Protein AF-A0A661WHF0-F1 (afdb_monomer_lite)

Structure (mmCIF, N/CA/C/O backbone):
data_AF-A0A661WHF0-F1
#
_entry.id   AF-A0A661WHF0-F1
#
loop_
_atom_site.group_PDB
_atom_site.id
_atom_site.type_symbol
_atom_site.label_atom_id
_atom_site.label_alt_id
_atom_site.label_comp_id
_atom_site.label_asym_id
_atom_site.label_entity_id
_atom_site.label_seq_id
_atom_site.pdbx_PDB_ins_code
_atom_site.Cartn_x
_atom_site.Cartn_y
_atom_site.Cartn_z
_atom_site.occupancy
_atom_site.B_iso_or_equiv
_atom_site.auth_seq_id
_atom_site.auth_comp_id
_atom_site.auth_asym_id
_atom_site.auth_atom_id
_atom_site.pdbx_PDB_model_num
ATOM 1 N N . MET A 1 1 ? -10.812 56.525 -10.036 1.00 55.91 1 MET A N 1
ATOM 2 C CA . MET A 1 1 ? -10.680 55.181 -10.652 1.00 55.91 1 MET A CA 1
ATOM 3 C C . MET A 1 1 ? -9.349 54.468 -10.380 1.00 55.91 1 MET A C 1
ATOM 5 O O . MET A 1 1 ? -9.381 53.259 -10.232 1.00 55.91 1 MET A O 1
ATOM 9 N N . LYS A 1 2 ? -8.199 55.153 -10.245 1.00 56.53 2 LYS A N 1
ATOM 10 C CA . LYS A 1 2 ? -6.891 54.495 -10.003 1.00 56.53 2 LYS A CA 1
ATOM 11 C C . LYS A 1 2 ? -6.711 53.861 -8.607 1.00 56.53 2 LYS A C 1
ATOM 13 O O . LYS A 1 2 ? -5.904 52.957 -8.450 1.00 56.53 2 LYS A O 1
ATOM 18 N N . ILE A 1 3 ? -7.487 54.297 -7.612 1.00 60.53 3 ILE A N 1
ATOM 19 C CA . ILE A 1 3 ? -7.387 53.810 -6.222 1.00 60.53 3 ILE A CA 1
ATOM 20 C C . ILE A 1 3 ? -7.999 52.403 -6.062 1.00 60.53 3 ILE A C 1
ATOM 22 O O . ILE A 1 3 ? -7.484 51.599 -5.293 1.00 60.53 3 ILE A O 1
ATOM 26 N N . LEU A 1 4 ? -9.030 52.056 -6.846 1.00 56.84 4 LEU A N 1
ATOM 27 C CA . LEU A 1 4 ? -9.655 50.727 -6.782 1.00 56.84 4 LEU A CA 1
ATOM 28 C C . LEU A 1 4 ? -8.761 49.612 -7.356 1.00 56.84 4 LEU A C 1
ATOM 30 O O . LEU A 1 4 ? -8.791 48.493 -6.856 1.00 56.84 4 LEU A O 1
ATOM 34 N N . GLN A 1 5 ? -7.939 49.910 -8.372 1.00 61.19 5 GLN A N 1
ATOM 35 C CA . GLN A 1 5 ? -7.014 48.927 -8.956 1.00 61.19 5 GLN A CA 1
ATOM 36 C C . GLN A 1 5 ? -5.872 48.555 -8.001 1.00 61.19 5 GLN A C 1
ATOM 38 O O . GLN A 1 5 ? -5.480 47.394 -7.956 1.00 61.19 5 GLN A O 1
ATOM 43 N N . GLY A 1 6 ? -5.375 49.507 -7.203 1.00 62.00 6 GLY A N 1
ATOM 44 C CA . GLY A 1 6 ? -4.334 49.225 -6.209 1.00 62.00 6 GLY A CA 1
ATOM 45 C C . GLY A 1 6 ? -4.821 48.305 -5.087 1.00 62.00 6 GLY A C 1
ATOM 46 O O . GLY A 1 6 ? -4.093 47.412 -4.665 1.00 62.00 6 GLY A O 1
ATOM 47 N N . LEU A 1 7 ? -6.075 48.466 -4.652 1.00 61.53 7 LEU A N 1
ATOM 48 C CA . LEU A 1 7 ? -6.650 47.680 -3.556 1.00 61.53 7 LEU A CA 1
ATOM 49 C C . LEU A 1 7 ? -6.933 46.224 -3.964 1.00 61.53 7 LEU A C 1
ATOM 51 O O . LEU A 1 7 ? -6.718 45.313 -3.169 1.00 61.53 7 LEU A O 1
ATOM 55 N N . LEU A 1 8 ? -7.333 45.991 -5.221 1.00 61.66 8 LEU A N 1
ATOM 56 C CA . LEU A 1 8 ? -7.571 44.643 -5.749 1.00 61.66 8 LEU A CA 1
ATOM 57 C C . LEU A 1 8 ? -6.272 43.823 -5.869 1.00 61.66 8 LEU A C 1
ATOM 59 O O . LEU A 1 8 ? -6.266 42.626 -5.587 1.00 61.66 8 LEU A O 1
ATOM 63 N N . ILE A 1 9 ? -5.164 44.472 -6.250 1.00 66.88 9 ILE A N 1
ATOM 64 C CA . ILE A 1 9 ? -3.848 43.825 -6.385 1.00 66.88 9 ILE A CA 1
ATOM 65 C C . ILE A 1 9 ? -3.303 43.420 -5.010 1.00 66.88 9 ILE A C 1
ATOM 67 O O . ILE A 1 9 ? -2.808 42.306 -4.852 1.00 66.88 9 ILE A O 1
ATOM 71 N N . VAL A 1 10 ? -3.450 44.280 -3.998 1.00 62.00 10 VAL A N 1
ATOM 72 C CA . VAL A 1 10 ? -3.031 43.967 -2.623 1.00 62.00 10 VAL A CA 1
ATOM 73 C C . VAL A 1 10 ? -3.863 42.816 -2.046 1.00 62.00 10 VAL A C 1
ATOM 75 O O . VAL A 1 10 ? -3.295 41.911 -1.441 1.00 62.00 10 VAL A O 1
ATOM 78 N N . LEU A 1 11 ? -5.178 42.785 -2.295 1.00 56.09 11 LEU A N 1
ATOM 79 C CA . LEU A 1 11 ? -6.041 41.688 -1.840 1.00 56.09 11 LEU A CA 1
ATOM 80 C C . LEU A 1 11 ? -5.663 40.344 -2.494 1.00 56.09 11 LEU A C 1
ATOM 82 O O . LEU A 1 11 ? -5.609 39.327 -1.809 1.00 56.09 11 LEU A O 1
ATOM 86 N N . CYS A 1 12 ? -5.329 40.338 -3.791 1.00 54.56 12 CYS A N 1
ATOM 87 C CA . CYS A 1 12 ? -4.875 39.124 -4.482 1.00 54.56 12 CYS A CA 1
ATOM 88 C C . CYS A 1 12 ? -3.530 38.617 -3.942 1.00 54.56 12 CYS A C 1
ATOM 90 O O . CYS A 1 12 ? -3.349 37.412 -3.797 1.00 54.56 12 CYS A O 1
ATOM 92 N N . ILE A 1 13 ? -2.601 39.517 -3.604 1.00 57.00 13 ILE A N 1
ATOM 93 C CA . ILE A 1 13 ? -1.295 39.143 -3.041 1.00 57.00 13 ILE A CA 1
ATOM 94 C C . ILE A 1 13 ? -1.445 38.599 -1.612 1.00 57.00 13 ILE A C 1
ATOM 96 O O . ILE A 1 13 ? -0.784 37.624 -1.268 1.00 57.00 13 ILE A O 1
ATOM 100 N N . VAL A 1 14 ? -2.348 39.152 -0.795 1.00 52.62 14 VAL A N 1
ATOM 101 C CA . VAL A 1 14 ? -2.607 38.634 0.562 1.00 52.62 14 VAL A CA 1
ATOM 102 C C . VAL A 1 14 ? -3.271 37.252 0.522 1.00 52.62 14 VAL A C 1
ATOM 104 O O . VAL A 1 14 ? -2.886 36.379 1.297 1.00 52.62 14 VAL A O 1
ATOM 107 N N . VAL A 1 15 ? -4.192 37.003 -0.416 1.00 52.59 15 VAL A N 1
ATOM 108 C CA . VAL A 1 15 ? -4.802 35.671 -0.610 1.00 52.59 15 VAL A CA 1
ATOM 109 C C . VAL A 1 15 ? -3.792 34.657 -1.167 1.00 52.59 15 VAL A C 1
ATOM 111 O O . VAL A 1 15 ? -3.807 33.497 -0.768 1.00 52.59 15 VAL A O 1
ATOM 114 N N . LEU A 1 16 ? -2.857 35.083 -2.025 1.00 51.91 16 LEU A N 1
ATOM 115 C CA . LEU A 1 16 ? -1.804 34.208 -2.558 1.00 51.91 16 LEU A CA 1
ATOM 116 C C . LEU A 1 16 ? -0.689 33.903 -1.543 1.00 51.91 16 LEU A C 1
ATOM 118 O O . LEU A 1 16 ? -0.107 32.825 -1.601 1.00 51.91 16 LEU A O 1
ATOM 122 N N . LEU A 1 17 ? -0.401 34.807 -0.600 1.00 48.81 17 LEU A N 1
ATOM 123 C CA . LEU A 1 17 ? 0.632 34.606 0.430 1.00 48.81 17 LEU A CA 1
ATOM 124 C C . LEU A 1 17 ? 0.116 33.919 1.704 1.00 48.81 17 LEU A C 1
ATOM 126 O O . LEU A 1 17 ? 0.919 33.406 2.476 1.00 48.81 17 LEU A O 1
ATOM 130 N N . THR A 1 18 ? -1.201 33.870 1.916 1.00 49.47 18 THR A N 1
ATOM 131 C CA . THR A 1 18 ? -1.833 33.091 3.002 1.00 49.47 18 THR A CA 1
ATOM 132 C C . THR A 1 18 ? -2.387 31.746 2.530 1.00 49.47 18 THR A C 1
ATOM 134 O O . THR A 1 18 ? -2.905 30.976 3.333 1.00 49.47 18 THR A O 1
ATOM 137 N N . GLY A 1 19 ? -2.191 31.407 1.251 1.00 44.44 19 GLY A N 1
ATOM 138 C CA . GLY A 1 19 ? -2.461 30.092 0.667 1.00 44.44 19 GLY A CA 1
ATOM 139 C C . GLY A 1 19 ? -1.528 28.975 1.154 1.00 44.44 19 GLY A C 1
ATOM 140 O O . GLY A 1 19 ? -1.348 27.983 0.454 1.00 44.44 19 GLY A O 1
ATOM 141 N N . SER A 1 20 ? -0.923 29.104 2.337 1.00 48.16 20 SER A N 1
ATOM 142 C CA . SER A 1 20 ? -0.519 27.943 3.125 1.00 48.16 20 SER A CA 1
ATOM 143 C C . SER A 1 20 ? -1.804 27.207 3.474 1.00 48.16 20 SER A C 1
ATOM 145 O O . SER A 1 20 ? -2.485 27.606 4.413 1.00 48.16 20 SER A O 1
ATOM 147 N N . GLY A 1 21 ? -2.165 26.230 2.636 1.00 49.88 21 GLY A N 1
ATOM 148 C CA . GLY A 1 21 ? -3.397 25.457 2.716 1.00 49.88 21 GLY A CA 1
ATOM 149 C C . GLY A 1 21 ? -3.719 25.109 4.158 1.00 49.88 21 GLY A C 1
ATOM 150 O O . GLY A 1 21 ? -3.132 24.191 4.731 1.00 49.88 21 GLY A O 1
ATOM 151 N N . ILE A 1 22 ? -4.637 25.882 4.737 1.00 47.50 22 ILE A N 1
ATOM 152 C CA . ILE A 1 22 ? -5.325 25.535 5.964 1.00 47.50 22 ILE A CA 1
ATOM 153 C C . ILE A 1 22 ? -6.229 24.398 5.517 1.00 47.50 22 ILE A C 1
ATOM 155 O O . ILE A 1 22 ? -7.356 24.614 5.072 1.00 47.50 22 ILE A O 1
ATOM 159 N N . TRP A 1 23 ? -5.670 23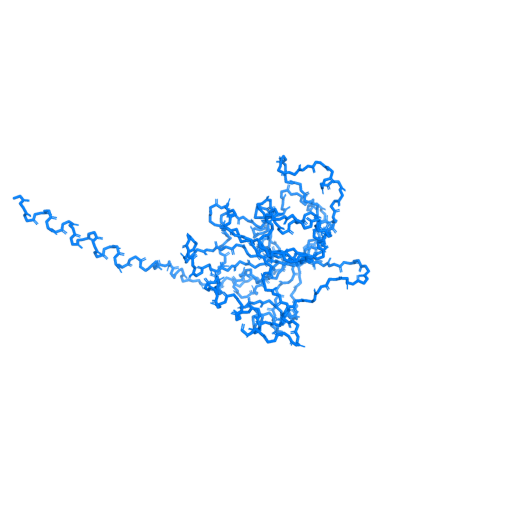.189 5.501 1.00 53.19 23 TRP A N 1
ATOM 160 C CA . TRP A 1 23 ? -6.485 21.992 5.494 1.00 53.19 23 TRP A CA 1
ATOM 161 C C . TRP A 1 23 ? -7.453 22.175 6.651 1.00 53.19 23 TRP A C 1
ATOM 163 O O . TRP A 1 23 ? -6.990 22.565 7.729 1.00 53.19 23 TRP A O 1
ATOM 173 N N . PRO A 1 24 ? -8.768 22.013 6.434 1.00 50.16 24 PRO A N 1
ATOM 174 C CA . PRO A 1 24 ? -9.684 22.029 7.550 1.00 50.16 24 PRO A CA 1
ATOM 175 C C . PRO A 1 24 ? -9.116 21.041 8.567 1.00 50.16 24 PRO A C 1
ATOM 177 O O . PRO A 1 24 ? -8.979 19.852 8.276 1.00 50.16 24 PRO A O 1
ATOM 180 N N . GLU A 1 25 ? -8.722 21.548 9.737 1.00 51.41 25 GLU A N 1
ATOM 181 C CA . GLU A 1 25 ? -8.767 20.758 10.955 1.00 51.41 25 GLU A CA 1
ATOM 182 C C . GLU A 1 25 ? -10.252 20.458 11.132 1.00 51.41 25 GLU A C 1
ATOM 184 O O . GLU A 1 25 ? -10.955 21.102 11.911 1.00 51.41 25 GLU A O 1
ATOM 189 N N . ASP A 1 26 ? -10.762 19.522 10.323 1.00 53.41 26 ASP A N 1
ATOM 190 C CA . ASP A 1 26 ? -11.913 18.750 10.718 1.00 53.41 26 ASP A CA 1
ATOM 191 C C . ASP A 1 26 ? -11.538 18.296 12.115 1.00 53.41 26 ASP A C 1
ATOM 193 O O . ASP A 1 26 ? -10.517 17.638 12.337 1.00 53.41 26 ASP A O 1
ATOM 197 N N . THR A 1 27 ? -12.291 18.803 13.079 1.00 48.78 27 THR A N 1
ATOM 198 C CA . THR A 1 27 ? -12.206 18.383 14.462 1.00 48.78 27 THR A CA 1
ATOM 199 C C . THR A 1 27 ? -12.671 16.943 14.419 1.00 48.78 27 THR A C 1
ATOM 201 O O . THR A 1 27 ? -13.859 16.645 14.469 1.00 48.78 27 THR A O 1
ATOM 204 N N . LEU A 1 28 ? -11.703 16.067 14.151 1.00 55.50 28 LEU A N 1
ATOM 205 C CA . LEU A 1 28 ? -11.843 14.636 14.017 1.00 55.50 28 LEU A CA 1
ATOM 206 C C . LEU A 1 28 ? -12.246 14.133 15.398 1.00 55.50 28 LEU A C 1
ATOM 208 O O . LEU A 1 28 ? -11.401 13.636 16.138 1.00 55.50 28 LEU A O 1
ATOM 212 N N . GLU A 1 29 ? -13.525 14.273 15.758 1.00 58.84 29 GLU A N 1
ATOM 213 C CA . GLU A 1 29 ? -14.111 13.485 16.835 1.00 58.84 29 GLU A CA 1
ATOM 214 C C . GLU A 1 29 ? -13.637 12.048 16.618 1.00 58.84 29 GLU A C 1
ATOM 216 O O . GLU A 1 29 ? -13.661 11.546 15.488 1.00 58.84 29 GLU A O 1
ATOM 221 N N . ASP A 1 30 ? -13.071 11.442 17.661 1.00 62.81 30 ASP A N 1
ATOM 222 C CA . ASP A 1 30 ? -12.415 10.141 17.603 1.00 62.81 30 ASP A CA 1
ATOM 223 C C . ASP A 1 30 ? -13.381 9.088 17.043 1.00 62.81 30 ASP A C 1
ATOM 225 O O . ASP A 1 30 ? -14.193 8.499 17.759 1.00 62.81 30 ASP A O 1
ATOM 229 N N . ALA A 1 31 ? -13.319 8.861 15.730 1.00 67.25 31 ALA A N 1
ATOM 230 C CA . ALA A 1 31 ? -14.104 7.866 15.029 1.00 67.25 31 ALA A CA 1
ATOM 231 C C . ALA A 1 31 ? -13.391 6.532 15.229 1.00 67.25 31 ALA A C 1
ATOM 233 O O . ALA A 1 31 ? -12.730 6.004 14.339 1.00 67.25 31 ALA A O 1
ATOM 234 N N . VAL A 1 32 ? -13.487 6.039 16.459 1.00 88.06 32 VAL A N 1
ATOM 235 C CA . VAL A 1 32 ? -12.965 4.741 16.862 1.00 88.06 32 VAL A CA 1
ATOM 236 C C . VAL A 1 32 ? -13.677 3.671 16.042 1.00 88.06 32 VAL A C 1
ATOM 238 O O . VAL A 1 32 ? -14.908 3.612 16.056 1.00 88.06 32 VAL A O 1
ATOM 241 N N . ILE A 1 33 ? -12.914 2.815 15.361 1.00 92.44 33 ILE A N 1
ATOM 242 C CA . ILE A 1 33 ? -13.441 1.623 14.694 1.00 92.44 33 ILE A CA 1
ATOM 243 C C . ILE A 1 33 ? -13.787 0.608 15.780 1.00 92.44 33 ILE A C 1
ATOM 245 O O . ILE A 1 33 ? -12.905 0.035 16.425 1.00 92.44 33 ILE A O 1
ATOM 249 N N . LYS A 1 34 ? -15.082 0.376 15.994 1.00 92.31 34 LYS A N 1
ATOM 250 C CA . LYS A 1 34 ? -15.587 -0.359 17.163 1.00 92.31 34 LYS A CA 1
ATOM 251 C C . LYS A 1 34 ? -15.577 -1.868 16.972 1.00 92.31 34 LYS A C 1
ATOM 253 O O . LYS A 1 34 ? -15.643 -2.609 17.950 1.00 92.31 34 LYS A O 1
ATOM 258 N N . ASN A 1 35 ? -15.584 -2.336 15.728 1.00 94.75 35 ASN A N 1
ATOM 259 C CA . ASN A 1 35 ? -15.764 -3.747 15.403 1.00 94.75 35 ASN A CA 1
ATOM 260 C C . ASN A 1 35 ? -15.161 -4.117 14.036 1.00 94.75 35 ASN A C 1
ATOM 262 O O . ASN A 1 35 ? -14.808 -3.261 13.225 1.00 94.75 35 ASN A O 1
ATOM 266 N N . ALA A 1 36 ? -15.077 -5.426 13.787 1.00 95.94 36 ALA A N 1
ATOM 267 C CA . ALA A 1 36 ? -14.513 -5.998 12.568 1.00 95.94 36 ALA A CA 1
ATOM 268 C C . ALA A 1 36 ? -15.266 -5.577 11.288 1.00 95.94 36 ALA A C 1
ATOM 270 O O . ALA A 1 36 ? -14.633 -5.394 10.251 1.00 95.94 36 ALA A O 1
ATOM 271 N N . ASP A 1 37 ? -16.590 -5.388 11.354 1.00 94.62 37 ASP A N 1
ATOM 272 C CA . ASP A 1 37 ? -17.406 -4.986 10.199 1.00 94.62 37 ASP A CA 1
ATOM 273 C C . ASP A 1 37 ? -17.140 -3.543 9.761 1.00 94.62 37 ASP A C 1
ATOM 275 O O . ASP A 1 37 ? -17.148 -3.231 8.569 1.00 94.62 37 ASP A O 1
ATOM 279 N N . GLU A 1 38 ? -16.899 -2.641 10.710 1.00 94.88 38 GLU A N 1
ATOM 280 C CA . GLU A 1 38 ? -16.454 -1.274 10.428 1.00 94.88 38 GLU A CA 1
ATOM 281 C C . GLU A 1 38 ? -15.040 -1.261 9.838 1.00 94.88 38 GLU A C 1
ATOM 283 O O . GLU A 1 38 ? -14.822 -0.615 8.814 1.00 94.88 38 GLU A O 1
ATOM 288 N N . ALA A 1 39 ? -14.110 -2.034 10.412 1.00 95.88 39 ALA A N 1
ATOM 289 C CA . ALA A 1 39 ? -12.741 -2.150 9.902 1.00 95.88 39 ALA A CA 1
ATOM 290 C C . ALA A 1 39 ? -12.707 -2.655 8.453 1.00 95.88 39 ALA A C 1
ATOM 292 O O . ALA A 1 39 ? -12.008 -2.104 7.603 1.00 95.88 39 ALA A O 1
ATOM 293 N N . TYR A 1 40 ? -13.496 -3.689 8.161 1.00 95.81 40 TYR A N 1
ATOM 294 C CA . TYR A 1 40 ? -13.605 -4.264 6.827 1.00 95.81 40 TYR A CA 1
ATOM 295 C C . TYR A 1 40 ? -14.179 -3.281 5.807 1.00 95.81 40 TYR A C 1
ATOM 297 O O . TYR A 1 40 ? -13.593 -3.103 4.739 1.00 95.81 40 TYR A O 1
ATOM 305 N N . ARG A 1 41 ? -15.285 -2.602 6.138 1.00 94.06 41 ARG A N 1
ATOM 306 C CA . ARG A 1 41 ? -15.883 -1.597 5.247 1.00 94.06 41 ARG A CA 1
ATOM 307 C C . ARG A 1 41 ? -14.926 -0.442 4.974 1.00 94.06 41 ARG A C 1
ATOM 309 O O . ARG A 1 41 ? -14.783 -0.041 3.825 1.00 94.06 41 ARG A O 1
ATOM 316 N N . GLN A 1 42 ? -14.222 0.042 5.995 1.00 95.19 42 GLN A N 1
ATOM 317 C CA . GLN A 1 42 ? -13.215 1.087 5.817 1.00 95.19 42 GLN A CA 1
ATOM 318 C C . GLN A 1 42 ? -12.062 0.618 4.914 1.00 95.19 42 GLN A C 1
ATOM 320 O O . GLN A 1 42 ? -11.616 1.356 4.037 1.00 95.19 42 GLN A O 1
ATOM 325 N N . ALA A 1 43 ? -11.606 -0.628 5.074 1.00 96.06 43 ALA A N 1
ATOM 326 C CA . ALA A 1 43 ? -10.579 -1.204 4.211 1.00 96.06 43 ALA A CA 1
ATOM 327 C C . ALA A 1 43 ? -11.053 -1.348 2.753 1.00 96.06 43 ALA A C 1
ATOM 329 O O . ALA A 1 43 ? -10.279 -1.058 1.842 1.00 96.06 43 ALA A O 1
ATOM 330 N N . LEU A 1 44 ? -12.310 -1.740 2.511 1.00 95.38 44 LEU A N 1
ATOM 331 C CA . LEU A 1 44 ? -12.898 -1.762 1.163 1.00 95.38 44 LEU A CA 1
ATOM 332 C C . LEU A 1 44 ? -12.903 -0.373 0.522 1.00 95.38 44 LEU A C 1
ATOM 334 O O . LEU A 1 44 ? -12.497 -0.237 -0.626 1.00 95.38 44 LEU A O 1
ATOM 338 N N . VAL A 1 45 ? -13.276 0.655 1.284 1.00 95.38 45 VAL A N 1
ATOM 339 C CA . VAL A 1 45 ? -13.321 2.044 0.812 1.00 95.38 45 VAL A CA 1
ATOM 340 C C . VAL A 1 45 ? -11.933 2.559 0.403 1.00 95.38 45 VAL A C 1
ATOM 342 O O . VAL A 1 45 ? -11.798 3.201 -0.633 1.00 95.38 45 VAL A O 1
ATOM 345 N N . PHE A 1 46 ? -10.878 2.246 1.164 1.00 96.62 46 PHE A N 1
ATOM 346 C CA . PHE A 1 46 ? -9.508 2.599 0.766 1.00 96.62 46 PHE A CA 1
ATOM 347 C C . PHE A 1 46 ? -8.988 1.773 -0.416 1.00 96.62 46 PHE A C 1
ATOM 349 O O . PHE A 1 46 ? -8.191 2.268 -1.217 1.00 96.62 46 PHE A O 1
ATOM 356 N N . THR A 1 47 ? -9.373 0.496 -0.489 1.00 96.9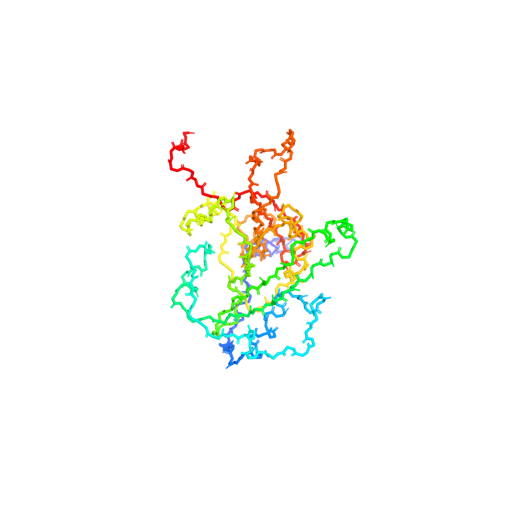4 47 THR A N 1
ATOM 357 C CA . THR A 1 47 ? -8.801 -0.432 -1.469 1.00 96.94 47 THR A CA 1
ATOM 358 C C . THR A 1 47 ? -9.493 -0.400 -2.822 1.00 96.94 47 THR A C 1
ATOM 360 O O . THR A 1 47 ? -8.827 -0.623 -3.826 1.00 96.94 47 THR A O 1
ATOM 363 N N . GLY A 1 48 ? -10.804 -0.162 -2.868 1.00 95.44 48 GLY A N 1
ATOM 364 C CA . GLY A 1 48 ? -11.610 -0.285 -4.083 1.00 95.44 48 GLY A CA 1
ATOM 365 C C . GLY A 1 48 ? -11.777 -1.729 -4.583 1.00 95.44 48 GLY A C 1
ATOM 366 O O . GLY A 1 48 ? -12.188 -1.936 -5.724 1.00 95.44 48 GLY A O 1
ATOM 367 N N . PHE A 1 49 ? -11.455 -2.745 -3.769 1.00 94.00 49 PHE A N 1
ATOM 368 C CA . PHE A 1 49 ? -11.464 -4.153 -4.200 1.00 94.00 49 PHE A CA 1
ATOM 369 C C . PHE A 1 49 ? -12.850 -4.754 -4.420 1.00 94.00 49 PHE A C 1
ATOM 371 O O . PHE A 1 49 ? -12.961 -5.769 -5.099 1.00 94.00 49 PHE A O 1
ATOM 378 N N . GLU A 1 50 ? -13.916 -4.111 -3.947 1.00 89.69 50 GLU A N 1
ATOM 379 C CA . GLU A 1 50 ? -15.299 -4.501 -4.261 1.00 89.69 50 GLU A CA 1
ATOM 380 C C . GLU A 1 50 ? -15.592 -4.566 -5.772 1.00 89.69 50 GLU A C 1
ATOM 382 O O . GLU A 1 50 ? -16.543 -5.221 -6.191 1.00 89.69 50 GLU A O 1
ATOM 387 N N . ARG A 1 51 ? -14.758 -3.920 -6.601 1.00 85.25 51 ARG A N 1
ATOM 388 C CA . ARG A 1 51 ? -14.878 -3.927 -8.063 1.00 85.25 51 ARG A CA 1
ATOM 389 C C . ARG A 1 51 ? -14.398 -5.217 -8.729 1.00 85.25 51 ARG A C 1
ATOM 391 O O . ARG A 1 51 ? -14.813 -5.488 -9.853 1.00 85.25 51 ARG A O 1
ATOM 398 N N . THR A 1 52 ? -13.505 -5.976 -8.093 1.00 81.12 52 THR A N 1
ATOM 399 C CA . THR A 1 52 ? -12.891 -7.174 -8.704 1.00 81.12 52 THR A CA 1
ATOM 400 C C . THR A 1 52 ? -12.901 -8.408 -7.826 1.00 81.12 52 THR A C 1
ATOM 402 O O . THR A 1 52 ? -12.730 -9.514 -8.334 1.00 81.12 52 THR A O 1
ATOM 405 N N . TRP A 1 53 ? -13.091 -8.243 -6.523 1.00 81.25 53 TRP A N 1
ATOM 406 C CA . TRP A 1 53 ? -13.059 -9.334 -5.571 1.00 81.25 53 TRP A CA 1
ATOM 407 C C . TRP A 1 53 ? -14.475 -9.791 -5.232 1.00 81.25 53 TRP A C 1
ATOM 409 O O . TRP A 1 53 ? -15.310 -8.993 -4.801 1.00 81.25 53 TRP A O 1
ATOM 419 N N . ASP A 1 54 ? -14.747 -11.082 -5.419 1.00 78.50 54 ASP A N 1
ATOM 420 C CA . ASP A 1 54 ? -16.017 -11.673 -5.009 1.00 78.50 54 ASP A CA 1
ATOM 421 C C . ASP A 1 54 ? -16.083 -11.730 -3.478 1.00 78.50 54 ASP A C 1
ATOM 423 O O . ASP A 1 54 ? -15.358 -12.476 -2.824 1.00 78.50 54 ASP A O 1
ATOM 427 N N . THR A 1 55 ? -16.959 -10.909 -2.905 1.00 74.50 55 THR A N 1
ATOM 428 C CA . THR A 1 55 ? -17.169 -10.821 -1.454 1.00 74.50 55 THR A CA 1
ATOM 429 C C . THR A 1 55 ? -18.251 -11.780 -0.951 1.00 74.50 55 THR A C 1
ATOM 431 O O . THR A 1 55 ? -18.548 -11.810 0.249 1.00 74.50 55 THR A O 1
ATOM 434 N N . SER A 1 56 ? -18.867 -12.572 -1.835 1.00 72.69 56 SER A N 1
ATOM 435 C CA . SER A 1 56 ? -19.988 -13.431 -1.470 1.00 72.69 56 SER A CA 1
ATOM 436 C C . SER A 1 56 ? -19.565 -14.548 -0.506 1.00 72.69 56 SER A C 1
ATOM 438 O O . SER A 1 56 ? -18.607 -15.285 -0.713 1.00 72.69 56 SER A O 1
ATOM 440 N N . GLY A 1 57 ? -20.281 -14.661 0.617 1.00 69.25 57 GLY A N 1
ATOM 441 C CA . GLY A 1 57 ? -20.049 -15.712 1.615 1.00 69.25 57 GLY A CA 1
ATOM 442 C C . GLY A 1 57 ? -18.887 -15.469 2.587 1.00 69.25 57 GLY A C 1
ATOM 443 O O . GLY A 1 57 ? -18.664 -16.302 3.472 1.00 69.25 57 GLY A O 1
ATOM 444 N N . ILE A 1 58 ? -18.187 -14.335 2.491 1.00 76.75 58 ILE A N 1
ATOM 445 C CA . ILE A 1 58 ? -17.091 -14.003 3.406 1.00 76.75 58 ILE A CA 1
ATOM 446 C C . ILE A 1 58 ? -17.640 -13.626 4.784 1.00 76.75 58 ILE A C 1
ATOM 448 O O . ILE A 1 58 ? -18.497 -12.756 4.930 1.00 76.75 58 ILE A O 1
ATOM 452 N N . LYS A 1 59 ? -17.122 -14.275 5.830 1.00 78.25 59 LYS A N 1
ATOM 453 C CA . LYS A 1 59 ? -17.431 -13.927 7.222 1.00 78.25 59 LYS A CA 1
ATOM 454 C C . LYS A 1 59 ? -16.437 -12.884 7.714 1.00 78.25 59 LYS A C 1
ATOM 456 O O . LYS A 1 59 ? -15.272 -13.208 7.945 1.00 78.25 59 LYS A O 1
ATOM 461 N N . THR A 1 60 ? -16.897 -11.660 7.962 1.00 76.75 60 THR A N 1
ATOM 462 C CA . THR A 1 60 ? -16.020 -10.530 8.302 1.00 76.75 60 THR A CA 1
ATOM 463 C C . THR A 1 60 ? -15.106 -10.783 9.501 1.00 76.75 60 THR A C 1
ATOM 465 O O . THR A 1 60 ? -13.923 -10.456 9.468 1.00 76.75 60 THR A O 1
ATOM 468 N N . GLY A 1 61 ? -15.608 -11.451 10.545 1.00 68.19 61 GLY A N 1
ATOM 469 C CA . GLY A 1 61 ? -14.807 -11.794 11.729 1.00 68.19 61 GLY A CA 1
ATOM 470 C C . GLY A 1 61 ? -13.638 -12.758 11.464 1.00 68.19 61 GLY A C 1
ATOM 471 O O . GLY A 1 61 ? -12.789 -12.945 12.333 1.00 68.19 61 GLY A O 1
ATOM 472 N N . GLN A 1 62 ? -13.574 -13.387 10.284 1.00 81.19 62 GLN A N 1
ATOM 473 C CA . GLN A 1 62 ? -12.442 -14.225 9.874 1.00 81.19 62 GLN A CA 1
ATOM 474 C C . GLN A 1 62 ? -11.361 -13.422 9.144 1.00 81.19 62 GLN A C 1
ATOM 476 O O . GLN A 1 62 ? -10.181 -13.752 9.279 1.00 81.19 62 GLN A O 1
ATOM 481 N N . ILE A 1 63 ? -11.754 -12.357 8.441 1.00 90.88 63 ILE A N 1
ATOM 482 C CA . ILE A 1 63 ? -10.866 -11.540 7.607 1.00 90.88 63 ILE A CA 1
ATOM 483 C C . ILE A 1 63 ? -10.337 -10.296 8.324 1.00 90.88 63 ILE A C 1
ATOM 485 O O . ILE A 1 63 ? -9.212 -9.895 8.048 1.00 90.88 63 ILE A O 1
ATOM 489 N N . ALA A 1 64 ? -11.101 -9.714 9.253 1.00 96.44 64 ALA A N 1
ATOM 490 C CA . ALA A 1 64 ? -10.732 -8.522 10.010 1.00 96.44 64 ALA A CA 1
ATOM 491 C C . ALA A 1 64 ? -10.482 -8.879 11.480 1.00 96.44 64 ALA A C 1
ATOM 493 O O . ALA A 1 64 ? -11.377 -9.344 12.188 1.00 96.44 64 ALA A O 1
ATOM 494 N N . LYS A 1 65 ? -9.245 -8.676 11.940 1.00 97.12 65 LYS A N 1
ATOM 495 C CA . LYS A 1 65 ? -8.799 -9.019 13.295 1.00 97.12 65 LYS A CA 1
ATOM 496 C C . LYS A 1 65 ? -8.032 -7.864 13.912 1.00 97.12 65 LYS A C 1
ATOM 498 O O . LYS A 1 65 ? -7.189 -7.259 13.258 1.00 97.12 65 LYS A O 1
ATOM 503 N N . LEU A 1 66 ? -8.298 -7.610 15.184 1.00 97.31 66 LEU A N 1
ATOM 504 C CA . LEU A 1 66 ? -7.511 -6.697 15.996 1.00 97.31 66 LEU A CA 1
ATOM 505 C C . LEU A 1 66 ? -6.264 -7.446 16.480 1.00 97.31 66 LEU A C 1
ATOM 507 O O . LEU A 1 66 ? -6.381 -8.505 17.102 1.00 97.31 66 LEU A O 1
ATOM 511 N N . VAL A 1 67 ? -5.078 -6.956 16.127 1.00 97.50 67 VAL A N 1
ATOM 512 C CA . VAL A 1 67 ? -3.798 -7.633 16.381 1.00 97.50 67 VAL A CA 1
ATOM 513 C C . VAL A 1 67 ? -2.749 -6.647 16.880 1.00 97.50 67 VAL A C 1
ATOM 515 O O . VAL A 1 67 ? -2.855 -5.447 16.649 1.00 97.50 67 VAL A O 1
ATOM 518 N N . ILE A 1 68 ? -1.696 -7.157 17.522 1.00 98.12 68 ILE A N 1
ATOM 519 C CA . ILE A 1 68 ? -0.488 -6.366 17.772 1.00 98.12 68 ILE A CA 1
ATOM 520 C C . ILE A 1 68 ? 0.357 -6.366 16.498 1.00 98.12 68 ILE A C 1
ATOM 522 O O . ILE A 1 68 ? 0.865 -7.414 16.082 1.00 98.12 68 ILE A O 1
ATOM 526 N N . GLY A 1 69 ? 0.480 -5.195 15.879 1.00 96.62 69 GLY A N 1
ATOM 527 C CA . GLY A 1 69 ? 1.252 -4.983 14.667 1.00 96.62 69 GLY A CA 1
ATOM 528 C C . GLY A 1 69 ? 2.738 -5.276 14.874 1.00 96.62 69 GLY A C 1
ATOM 529 O O . GLY A 1 69 ? 3.307 -5.090 15.952 1.00 96.62 69 GLY A O 1
ATOM 530 N N . LYS A 1 70 ? 3.370 -5.782 13.815 1.00 95.00 70 LYS A N 1
ATOM 531 C CA . LYS A 1 70 ? 4.807 -6.070 13.759 1.00 95.00 70 LYS A CA 1
ATOM 532 C C . LYS A 1 70 ? 5.348 -5.502 12.463 1.00 95.00 70 LYS A C 1
ATOM 534 O O . LYS A 1 70 ? 5.198 -6.115 11.404 1.00 95.00 70 LYS A O 1
ATOM 539 N N . ASP A 1 71 ? 5.917 -4.308 12.537 1.00 93.88 71 ASP A N 1
ATOM 540 C CA . ASP A 1 71 ? 6.348 -3.592 11.345 1.00 93.88 71 ASP A CA 1
ATOM 541 C C . ASP A 1 71 ? 7.417 -2.551 11.648 1.00 93.88 71 ASP A C 1
ATOM 543 O O . ASP A 1 71 ? 7.143 -1.451 12.115 1.00 93.88 71 ASP A O 1
ATOM 547 N N . ARG A 1 72 ? 8.652 -2.899 11.303 1.00 91.06 72 ARG A N 1
ATOM 548 C CA . ARG A 1 72 ? 9.821 -2.033 11.470 1.00 91.06 72 ARG A CA 1
ATOM 549 C C . ARG A 1 72 ? 10.355 -1.500 10.146 1.00 91.06 72 ARG A C 1
ATOM 551 O O . ARG A 1 72 ? 11.475 -0.994 10.110 1.00 91.06 72 ARG A O 1
ATOM 558 N N . MET A 1 73 ? 9.588 -1.671 9.067 1.00 93.12 73 MET A N 1
ATOM 559 C CA . MET A 1 73 ? 10.049 -1.433 7.696 1.00 93.12 73 MET A CA 1
ATOM 560 C C . MET A 1 73 ? 9.237 -0.346 6.986 1.00 93.12 73 MET A C 1
ATOM 562 O O . MET A 1 73 ? 9.770 0.313 6.098 1.00 93.12 73 MET A O 1
ATOM 566 N N . THR A 1 74 ? 7.994 -0.091 7.408 1.00 94.25 74 THR A N 1
ATOM 567 C CA . THR A 1 74 ? 7.138 0.922 6.772 1.00 94.25 74 THR A CA 1
ATOM 568 C C . THR A 1 74 ? 7.556 2.352 7.141 1.00 94.25 74 THR A C 1
ATOM 570 O O . THR A 1 74 ? 7.404 2.752 8.301 1.00 94.25 74 THR A O 1
ATOM 573 N N . PRO A 1 75 ? 8.038 3.157 6.175 1.00 93.56 75 PRO A N 1
ATOM 574 C CA . PRO A 1 75 ? 8.511 4.514 6.440 1.00 93.56 75 PRO A CA 1
ATOM 575 C C . PRO A 1 75 ? 7.393 5.422 6.958 1.00 93.56 75 PRO A C 1
ATOM 577 O O . PRO A 1 75 ? 6.267 5.372 6.462 1.00 93.56 75 PRO A O 1
ATOM 580 N N . PHE A 1 76 ? 7.721 6.264 7.935 1.00 94.44 76 PHE A 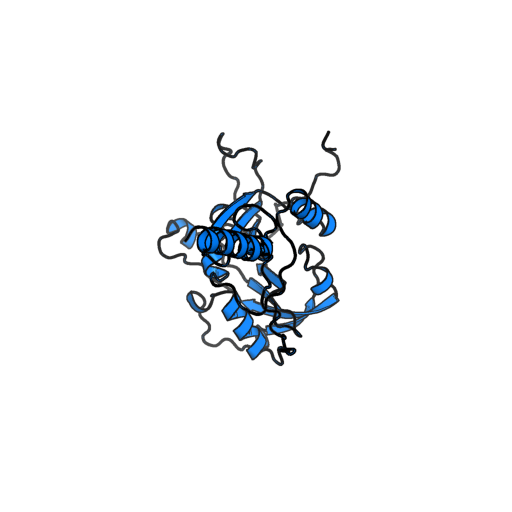N 1
ATOM 581 C CA . PHE A 1 76 ? 6.874 7.249 8.619 1.00 94.44 76 PHE A CA 1
ATOM 582 C C . PHE A 1 76 ? 5.708 6.686 9.438 1.00 94.44 76 PHE A C 1
ATOM 584 O O . PHE A 1 76 ? 4.996 7.445 10.093 1.00 94.44 76 PHE A O 1
ATOM 591 N N . LEU A 1 77 ? 5.484 5.373 9.387 1.00 94.88 77 LEU A N 1
ATOM 592 C CA . LEU A 1 77 ? 4.317 4.713 9.978 1.00 94.88 77 LEU A CA 1
ATOM 593 C C . LEU A 1 77 ? 4.694 3.577 10.928 1.00 94.88 77 LEU A C 1
ATOM 595 O O . LEU A 1 77 ? 3.842 3.124 11.684 1.00 94.88 77 LEU A O 1
ATOM 599 N N . SER A 1 78 ? 5.954 3.136 10.931 1.00 94.88 78 SER A N 1
ATOM 600 C CA . SER A 1 78 ? 6.409 2.024 11.774 1.00 94.88 78 SER A CA 1
ATOM 601 C C . SER A 1 78 ? 6.128 2.224 13.262 1.00 94.88 78 SER A C 1
ATOM 603 O O . SER A 1 78 ? 5.614 1.309 13.889 1.00 94.88 78 SER A O 1
ATOM 605 N N . GLU A 1 79 ? 6.341 3.415 13.827 1.00 94.88 79 GLU A N 1
ATOM 606 C CA . GLU A 1 79 ? 6.039 3.693 15.244 1.00 94.88 79 GLU A CA 1
ATOM 607 C C . GLU A 1 79 ? 4.546 3.558 15.584 1.00 94.88 79 GLU A C 1
ATOM 609 O O . GLU A 1 79 ? 4.181 3.310 16.732 1.00 94.88 79 GLU A O 1
ATOM 614 N N . ARG A 1 80 ? 3.675 3.689 14.579 1.00 95.25 80 ARG A N 1
ATOM 615 C CA . ARG A 1 80 ? 2.222 3.540 14.713 1.00 95.25 80 ARG A CA 1
ATOM 616 C C . ARG A 1 80 ? 1.736 2.116 14.469 1.00 95.25 80 ARG A C 1
ATOM 618 O O . ARG A 1 80 ? 0.564 1.837 14.692 1.00 95.25 80 ARG A O 1
ATOM 625 N N . ILE A 1 81 ? 2.611 1.229 13.998 1.00 96.62 81 ILE A N 1
ATOM 626 C CA . ILE A 1 81 ? 2.284 -0.163 13.688 1.00 96.62 81 ILE A CA 1
ATOM 627 C C . ILE A 1 81 ? 3.025 -1.112 14.640 1.00 96.62 81 ILE A C 1
ATOM 629 O O . ILE A 1 81 ? 2.404 -2.008 15.209 1.00 96.62 81 ILE A O 1
ATOM 633 N N . ASP A 1 82 ? 4.339 -0.951 14.829 1.00 97.44 82 ASP A N 1
ATOM 634 C CA . ASP A 1 82 ? 5.154 -1.857 15.641 1.00 97.44 82 ASP A CA 1
ATOM 635 C C . ASP A 1 82 ? 4.732 -1.812 17.106 1.00 97.44 82 ASP A C 1
ATOM 637 O O . ASP A 1 82 ? 4.756 -0.770 17.761 1.00 97.44 82 ASP A O 1
ATOM 641 N N . SER A 1 83 ? 4.374 -2.979 17.639 1.00 97.19 83 SER A N 1
ATOM 642 C CA . SER A 1 83 ? 3.900 -3.129 19.018 1.00 97.19 83 SER A CA 1
ATOM 643 C C . SER A 1 83 ? 2.648 -2.300 19.351 1.00 97.19 83 SER A C 1
ATOM 645 O O . SER A 1 83 ? 2.321 -2.151 20.527 1.00 97.19 83 SER A O 1
ATOM 647 N N . GLN A 1 84 ? 1.938 -1.790 18.339 1.00 97.75 84 GLN A N 1
ATOM 648 C CA . GLN A 1 84 ? 0.662 -1.096 18.493 1.00 97.75 84 GLN A CA 1
ATOM 649 C C . GLN A 1 84 ? -0.496 -2.022 18.132 1.00 97.75 84 GLN A C 1
ATOM 651 O O . GLN A 1 84 ? -0.352 -2.957 17.344 1.00 97.75 84 GLN A O 1
ATOM 656 N N . GLU A 1 85 ? -1.660 -1.760 18.711 1.00 97.81 85 GLU A N 1
ATOM 657 C CA . GLU A 1 85 ? -2.889 -2.431 18.311 1.00 97.81 85 GLU A CA 1
ATOM 658 C C . GLU A 1 85 ? -3.362 -1.873 16.962 1.00 97.81 85 GLU A C 1
ATOM 660 O O . GLU A 1 85 ? -3.497 -0.661 16.803 1.00 97.81 85 GLU A O 1
ATOM 665 N N . VAL A 1 86 ? -3.589 -2.755 15.989 1.00 98.00 86 VAL A N 1
ATOM 666 C CA . VAL A 1 86 ? -4.033 -2.406 14.634 1.00 98.00 86 VAL A CA 1
ATOM 667 C C . VAL A 1 86 ? -5.135 -3.347 14.170 1.00 98.00 86 VAL A C 1
ATOM 669 O O . VAL A 1 86 ? -5.135 -4.539 14.493 1.00 98.00 86 VAL A O 1
ATOM 672 N N . TRP A 1 87 ? -6.062 -2.834 13.366 1.00 97.94 87 TRP A N 1
ATOM 673 C CA . TRP A 1 87 ? -6.946 -3.697 12.592 1.00 97.94 87 TRP A CA 1
ATOM 674 C C . TRP A 1 87 ? -6.177 -4.244 11.398 1.00 97.94 87 TRP A C 1
ATOM 676 O O . TRP A 1 87 ? -5.710 -3.478 10.560 1.00 97.94 87 TRP A O 1
ATOM 686 N N . GLN A 1 88 ? -6.077 -5.566 11.300 1.00 98.00 88 GLN A N 1
ATOM 687 C CA . GLN A 1 88 ? -5.572 -6.263 10.126 1.00 98.00 88 GLN A CA 1
ATOM 688 C C . GLN A 1 88 ? -6.740 -6.885 9.364 1.00 98.00 88 GLN A C 1
ATOM 690 O O . GLN A 1 88 ? -7.413 -7.782 9.876 1.00 98.00 88 GLN A O 1
ATOM 695 N N . ILE A 1 89 ? -6.949 -6.433 8.130 1.00 97.81 89 ILE A N 1
ATOM 696 C CA . ILE A 1 89 ? -7.957 -6.950 7.207 1.00 97.81 89 ILE A CA 1
ATOM 697 C C . ILE A 1 89 ? -7.244 -7.730 6.105 1.00 97.81 89 ILE A C 1
ATOM 699 O O . ILE A 1 89 ? -6.305 -7.219 5.497 1.00 97.81 89 ILE A O 1
ATOM 703 N N . THR A 1 90 ? -7.668 -8.968 5.861 1.00 96.88 90 THR A N 1
ATOM 704 C CA . THR A 1 90 ? -7.060 -9.866 4.871 1.00 96.88 90 THR A CA 1
ATOM 705 C C . THR A 1 90 ? -8.021 -10.110 3.710 1.00 96.88 90 THR A C 1
ATOM 707 O O . THR A 1 90 ? -9.107 -10.646 3.909 1.00 96.88 90 THR A O 1
ATOM 710 N N . PHE A 1 91 ? -7.604 -9.728 2.506 1.00 95.00 91 PHE A N 1
ATOM 711 C CA . PHE A 1 91 ? -8.291 -9.992 1.244 1.00 95.00 91 PHE A CA 1
ATOM 712 C C . PHE A 1 91 ? -7.543 -11.116 0.527 1.00 95.00 91 PHE A C 1
ATOM 714 O O . PHE A 1 91 ? -6.451 -10.891 0.006 1.00 95.00 91 PHE A O 1
ATOM 721 N N . GLU A 1 92 ? -8.069 -12.334 0.579 1.00 93.25 92 GLU A N 1
ATOM 722 C CA . GLU A 1 92 ? -7.438 -13.521 -0.014 1.00 93.25 92 GLU A CA 1
ATOM 723 C C . GLU A 1 92 ? -7.764 -13.644 -1.502 1.00 93.25 92 GLU A C 1
ATOM 725 O O . GLU A 1 92 ? -8.833 -13.232 -1.938 1.00 93.25 92 GLU A O 1
ATOM 730 N N . ASP A 1 93 ? -6.840 -14.216 -2.272 1.00 90.62 93 ASP A N 1
ATOM 731 C CA . ASP A 1 93 ? -7.044 -14.558 -3.682 1.00 90.62 93 ASP A CA 1
ATOM 732 C C . ASP A 1 93 ? -7.574 -13.410 -4.563 1.00 90.62 93 ASP A C 1
ATOM 734 O O . ASP A 1 93 ? -8.402 -13.600 -5.455 1.00 90.62 93 ASP A O 1
ATOM 738 N N . VAL A 1 94 ? -7.083 -12.188 -4.330 1.00 91.19 94 VAL A N 1
ATOM 739 C CA . VAL A 1 94 ? -7.488 -11.021 -5.119 1.00 91.19 94 VAL A CA 1
ATOM 740 C C . VAL A 1 94 ? -6.903 -11.133 -6.525 1.00 91.19 94 VAL A C 1
ATOM 742 O O . VAL A 1 94 ? -5.681 -11.163 -6.710 1.00 91.19 94 VAL A O 1
ATOM 745 N N . PHE A 1 95 ? -7.795 -11.153 -7.513 1.00 90.44 95 PHE A N 1
ATOM 746 C CA . PHE A 1 95 ? -7.473 -11.087 -8.933 1.00 90.44 95 PHE A CA 1
ATOM 747 C C . PHE A 1 95 ? -7.591 -9.642 -9.427 1.00 90.44 95 PHE A C 1
ATOM 749 O O . PHE A 1 95 ? -8.591 -8.962 -9.176 1.00 90.44 95 PHE A O 1
ATOM 756 N N . LEU A 1 96 ? -6.560 -9.156 -10.117 1.00 91.38 96 LEU A N 1
ATOM 757 C CA . LEU A 1 96 ? -6.527 -7.804 -10.667 1.00 91.38 96 LEU A CA 1
ATOM 758 C C . LEU A 1 96 ? -6.877 -7.836 -12.157 1.00 91.38 96 LEU A C 1
ATOM 760 O O . LEU A 1 96 ? -6.209 -8.523 -12.932 1.00 91.38 96 LEU A O 1
ATOM 764 N N . ASP A 1 97 ? -7.874 -7.053 -12.569 1.00 90.19 97 ASP A N 1
ATOM 765 C CA . ASP A 1 97 ? -8.248 -6.895 -13.979 1.00 90.19 97 ASP A CA 1
ATOM 766 C C . ASP A 1 97 ? -8.439 -5.419 -14.346 1.00 90.19 97 ASP A C 1
ATOM 768 O O . ASP A 1 97 ? -9.512 -4.820 -14.218 1.00 90.19 97 ASP A O 1
ATOM 772 N N . PHE A 1 98 ? -7.356 -4.802 -14.809 1.00 88.62 98 PHE A N 1
ATOM 773 C CA . PHE A 1 98 ? -7.347 -3.402 -15.216 1.00 88.62 98 PHE A CA 1
ATOM 774 C C . PHE A 1 98 ? -7.912 -3.245 -16.634 1.00 88.62 98 PHE A C 1
ATOM 776 O O . PHE A 1 98 ? -7.155 -2.941 -17.555 1.00 88.62 98 PHE A O 1
ATOM 783 N N . TYR A 1 99 ? -9.216 -3.488 -16.808 1.00 78.56 99 TYR A N 1
ATOM 784 C CA . TYR A 1 99 ? -9.974 -3.450 -18.068 1.00 78.56 99 TYR A CA 1
ATOM 785 C C . TYR A 1 99 ? -9.340 -2.578 -19.173 1.00 78.56 99 TYR A C 1
ATOM 787 O O . TYR A 1 99 ? -9.449 -1.353 -19.172 1.00 78.56 99 TYR A O 1
ATOM 795 N N . GLY A 1 100 ? -8.676 -3.218 -20.141 1.00 73.56 100 GLY A N 1
ATOM 796 C CA . GLY A 1 100 ? -8.109 -2.564 -21.331 1.00 73.56 100 GLY A CA 1
ATOM 797 C C . GLY A 1 100 ? -6.779 -1.818 -21.141 1.00 73.56 100 GLY A C 1
ATOM 798 O O . GLY A 1 100 ? -6.207 -1.358 -22.127 1.00 73.56 100 GLY A O 1
ATOM 799 N N . LEU A 1 101 ? -6.254 -1.725 -19.918 1.00 79.19 101 LEU A N 1
ATOM 800 C CA . LEU A 1 101 ? -4.963 -1.092 -19.609 1.00 79.19 101 LEU A CA 1
ATOM 801 C C . LEU A 1 101 ? -3.790 -2.078 -19.632 1.00 79.19 101 LEU A C 1
ATOM 803 O O . LEU A 1 101 ? -2.632 -1.663 -19.683 1.00 79.19 101 LEU A O 1
ATOM 807 N N . CYS A 1 102 ? -4.072 -3.382 -19.583 1.00 79.94 102 CYS A N 1
ATOM 808 C CA . CYS A 1 102 ? -3.064 -4.438 -19.582 1.00 79.94 102 CYS A CA 1
ATOM 809 C C . CYS A 1 102 ? -3.258 -5.412 -20.744 1.00 79.94 102 CYS A C 1
ATOM 811 O O . CYS A 1 102 ? -4.374 -5.668 -21.195 1.00 79.94 102 CYS A O 1
ATOM 813 N N . VAL A 1 103 ? -2.148 -5.985 -21.217 1.00 84.56 103 VAL A N 1
ATOM 814 C CA . VAL A 1 103 ? -2.197 -7.066 -22.207 1.00 84.56 103 VAL A CA 1
ATOM 815 C C . VAL A 1 103 ? -2.840 -8.310 -21.575 1.00 84.56 103 VAL A C 1
ATOM 817 O O . VAL A 1 103 ? -2.490 -8.642 -20.440 1.00 84.56 103 VAL A O 1
ATOM 820 N N . PRO A 1 104 ? -3.735 -9.033 -22.278 1.00 84.88 104 PRO A N 1
ATOM 821 C CA . PRO A 1 104 ? -4.441 -10.185 -21.706 1.00 84.88 104 PRO A CA 1
ATOM 822 C C . PRO A 1 104 ? -3.521 -11.258 -21.114 1.00 84.88 104 PRO A C 1
ATOM 824 O O . PRO A 1 104 ? -3.845 -11.849 -20.090 1.00 84.88 104 PRO A O 1
ATOM 827 N N . SER A 1 105 ? -2.343 -11.473 -21.709 1.00 85.88 105 SER A N 1
ATOM 828 C CA . SER A 1 105 ? -1.350 -12.415 -21.182 1.00 85.88 105 SER A CA 1
ATOM 829 C C . SER A 1 105 ? -0.823 -12.005 -19.806 1.00 85.88 105 SER A C 1
ATOM 831 O O . SER A 1 105 ? -0.668 -12.850 -18.940 1.00 85.88 105 SER A O 1
ATOM 833 N N . ALA A 1 106 ? -0.618 -10.710 -19.550 1.00 86.06 106 ALA A N 1
ATOM 834 C CA . ALA A 1 106 ? -0.143 -10.242 -18.248 1.00 86.06 106 ALA A CA 1
ATOM 835 C C . ALA A 1 106 ? -1.182 -10.455 -17.138 1.00 86.06 106 ALA A C 1
ATOM 837 O O . ALA A 1 106 ? -0.799 -10.665 -15.989 1.00 86.06 106 ALA A O 1
ATOM 838 N N . VAL A 1 107 ? -2.472 -10.392 -17.487 1.00 87.31 107 VAL A N 1
ATOM 839 C CA . VAL A 1 107 ? -3.594 -10.674 -16.580 1.00 87.31 107 VAL A CA 1
ATOM 840 C C . VAL A 1 107 ? -3.722 -12.179 -16.333 1.00 87.31 107 VAL A C 1
ATOM 842 O O . VAL A 1 107 ? -3.921 -12.587 -15.192 1.00 87.31 107 VAL A O 1
ATOM 845 N N . ALA A 1 108 ? -3.561 -13.002 -17.374 1.00 88.75 108 ALA A N 1
ATOM 846 C CA . ALA A 1 108 ? -3.588 -14.461 -17.264 1.00 88.75 108 ALA A CA 1
ATOM 847 C C . ALA A 1 108 ? -2.408 -15.017 -16.446 1.00 88.75 108 ALA A C 1
ATOM 849 O O . ALA A 1 108 ? -2.595 -15.918 -15.633 1.00 88.75 108 ALA A O 1
ATOM 850 N N . ASP A 1 109 ? -1.218 -14.439 -16.620 1.00 88.88 109 ASP A N 1
ATOM 851 C CA . ASP A 1 109 ? 0.025 -14.864 -15.967 1.00 88.88 109 ASP A CA 1
ATOM 852 C C . ASP A 1 109 ? 0.308 -14.089 -14.664 1.00 88.88 109 ASP A C 1
ATOM 854 O O . ASP A 1 109 ? 1.451 -14.029 -14.202 1.00 88.88 109 ASP A O 1
ATOM 858 N N . GLN A 1 110 ? -0.691 -13.414 -14.083 1.00 91.62 110 GLN A N 1
ATOM 859 C CA . GLN A 1 110 ? -0.494 -12.658 -12.845 1.00 91.62 110 GLN A CA 1
ATOM 860 C C . GLN A 1 110 ? -0.287 -13.588 -11.644 1.00 91.62 110 GLN A C 1
ATOM 862 O O . GLN A 1 110 ? -0.868 -14.671 -11.562 1.00 91.62 110 GLN A O 1
ATOM 867 N N . TYR A 1 111 ? 0.466 -13.131 -10.642 1.00 90.12 111 TYR A N 1
ATOM 868 C CA . TYR A 1 111 ? 0.434 -13.804 -9.342 1.00 90.12 111 TYR A CA 1
ATOM 869 C C . TYR A 1 111 ? -0.843 -13.407 -8.608 1.00 90.12 111 TYR A C 1
ATOM 871 O O . TYR A 1 111 ? -1.006 -12.224 -8.300 1.00 90.12 111 TYR A O 1
ATOM 879 N N . ILE A 1 112 ? -1.686 -14.385 -8.278 1.00 88.69 112 ILE A N 1
ATOM 880 C CA . ILE A 1 112 ? -2.790 -14.220 -7.325 1.00 88.69 112 ILE A CA 1
ATOM 881 C C . ILE A 1 112 ? -2.190 -13.868 -5.960 1.00 88.69 112 ILE A C 1
ATOM 883 O O . ILE A 1 112 ? -1.219 -14.498 -5.530 1.00 88.69 112 ILE A O 1
ATOM 887 N N . LYS A 1 113 ? -2.721 -12.834 -5.298 1.00 91.38 113 LYS A N 1
ATOM 888 C CA . LYS A 1 113 ? -2.143 -12.321 -4.048 1.00 91.38 113 LYS A CA 1
ATOM 889 C C . LYS A 1 113 ? -3.188 -12.217 -2.952 1.00 91.38 113 LYS A C 1
ATOM 891 O O . LYS A 1 113 ? -4.326 -11.824 -3.189 1.00 91.38 113 LYS A O 1
ATOM 896 N N . THR A 1 114 ? -2.731 -12.450 -1.730 1.00 94.88 114 THR A N 1
ATOM 897 C CA . THR A 1 114 ? -3.462 -12.079 -0.522 1.00 94.88 114 THR A CA 1
ATOM 898 C C . THR A 1 114 ? -2.995 -10.704 -0.067 1.00 94.88 114 THR A C 1
ATOM 900 O O . THR A 1 114 ? -1.803 -10.517 0.171 1.00 94.88 114 THR A O 1
ATOM 903 N N . TYR A 1 115 ? -3.904 -9.745 0.079 1.00 96.69 115 TYR A N 1
ATOM 904 C CA . TYR A 1 115 ? -3.609 -8.400 0.571 1.00 96.69 115 TYR A CA 1
ATOM 905 C C . TYR A 1 115 ? -3.934 -8.284 2.057 1.00 96.69 115 TYR A C 1
ATOM 907 O O . TYR A 1 115 ? -5.000 -8.682 2.510 1.00 96.69 115 TYR A O 1
ATOM 915 N N . GLN A 1 116 ? -3.021 -7.690 2.811 1.00 97.81 116 GLN A N 1
ATOM 916 C CA . GLN A 1 116 ? -3.202 -7.277 4.193 1.00 97.81 116 GLN A CA 1
ATOM 917 C C . GLN A 1 116 ? -3.282 -5.758 4.249 1.00 97.81 116 GLN A C 1
ATOM 919 O O . GLN A 1 116 ? -2.347 -5.060 3.851 1.00 97.81 116 GLN A O 1
ATOM 924 N N . VAL A 1 117 ? -4.398 -5.259 4.762 1.00 97.94 117 VAL A N 1
ATOM 925 C CA . VAL A 1 117 ? -4.638 -3.843 5.023 1.00 97.94 117 VAL A CA 1
ATOM 926 C C . VAL A 1 117 ? -4.562 -3.618 6.522 1.00 97.94 117 VAL A C 1
ATOM 928 O O . VAL A 1 117 ? -5.212 -4.330 7.287 1.00 97.94 117 VAL A O 1
ATOM 931 N N . LEU A 1 118 ? -3.756 -2.645 6.936 1.00 97.88 118 LEU A N 1
ATOM 932 C CA . LEU A 1 118 ? -3.626 -2.232 8.325 1.00 97.88 118 LEU A CA 1
ATOM 933 C C . LEU A 1 118 ? -4.301 -0.880 8.519 1.00 97.88 118 LEU A C 1
ATOM 935 O O . LEU A 1 118 ? -3.947 0.078 7.829 1.00 97.88 118 LEU A O 1
ATOM 939 N N . LEU A 1 119 ? -5.238 -0.810 9.463 1.00 97.25 119 LEU A N 1
ATOM 940 C CA . LEU A 1 119 ? -5.895 0.425 9.884 1.00 97.25 119 LEU A CA 1
ATOM 941 C C . LEU A 1 119 ? -5.597 0.708 11.360 1.00 97.25 119 LEU A C 1
ATOM 943 O O . LEU A 1 119 ? -5.536 -0.214 12.180 1.00 97.25 119 LEU A O 1
ATOM 947 N N . ASP A 1 120 ? -5.457 1.982 11.705 1.00 96.31 120 ASP A N 1
ATOM 948 C CA . ASP A 1 120 ? -5.421 2.425 13.100 1.00 96.31 120 ASP A CA 1
ATOM 949 C C . ASP A 1 120 ? -6.815 2.217 13.737 1.00 96.31 120 ASP A C 1
ATOM 951 O O . ASP A 1 120 ? -7.818 2.627 13.151 1.00 96.31 120 ASP A O 1
ATOM 955 N N . PRO A 1 121 ? -6.942 1.583 14.915 1.00 96.12 121 PRO A N 1
ATOM 956 C CA . PRO A 1 121 ? -8.243 1.291 15.514 1.00 96.12 121 PRO A CA 1
ATOM 957 C C . PRO A 1 121 ? -8.941 2.519 16.103 1.00 96.12 121 PRO A C 1
ATOM 959 O O . PRO A 1 121 ? -10.167 2.532 16.209 1.00 96.12 121 PRO A O 1
ATOM 962 N N . LYS A 1 122 ? -8.189 3.556 16.478 1.00 93.75 122 LYS A N 1
ATOM 963 C CA . LYS A 1 122 ? -8.725 4.782 17.079 1.00 93.75 122 LYS A CA 1
ATOM 964 C C . LYS A 1 122 ? -9.154 5.776 16.019 1.00 93.75 122 LYS A C 1
ATOM 966 O O . LYS A 1 122 ? -10.139 6.481 16.212 1.00 93.75 122 LYS A O 1
ATOM 971 N N . THR A 1 123 ? -8.398 5.852 14.929 1.00 92.56 123 THR A N 1
ATOM 972 C CA . THR A 1 123 ? -8.637 6.845 13.884 1.00 92.56 123 THR A CA 1
ATOM 973 C C . THR A 1 123 ? -9.234 6.245 12.619 1.00 92.56 123 THR A C 1
ATOM 975 O O . THR A 1 123 ? -9.798 6.976 11.822 1.00 92.56 123 THR A O 1
ATOM 978 N N . GLY A 1 124 ? -9.118 4.943 12.383 1.00 93.44 124 GLY A N 1
ATOM 979 C CA . GLY A 1 124 ? -9.502 4.334 11.111 1.00 93.44 124 GLY A CA 1
ATOM 980 C C . GLY A 1 124 ? -8.654 4.772 9.916 1.00 93.44 124 GLY A C 1
ATOM 981 O O . GLY A 1 124 ? -9.025 4.518 8.771 1.00 93.44 124 GLY A O 1
ATOM 982 N N . GLU A 1 125 ? -7.520 5.426 10.169 1.00 94.69 125 GLU A N 1
ATOM 983 C CA . GLU A 1 125 ? -6.561 5.808 9.138 1.00 94.69 125 GLU A CA 1
ATOM 984 C C . GLU A 1 125 ? -5.894 4.575 8.533 1.00 94.69 125 GLU A C 1
ATOM 986 O O . GLU A 1 125 ? -5.575 3.609 9.234 1.00 94.69 125 GLU A O 1
ATOM 991 N N . LEU A 1 126 ? -5.623 4.640 7.232 1.00 95.81 126 LEU A N 1
ATOM 992 C CA . LEU A 1 126 ? -4.837 3.629 6.544 1.00 95.81 126 LEU A CA 1
ATOM 993 C C . LEU A 1 126 ? -3.359 3.733 6.934 1.00 95.81 126 LEU A C 1
ATOM 995 O O . LEU A 1 126 ? -2.706 4.737 6.665 1.00 95.81 126 LEU A O 1
ATOM 999 N N . LEU A 1 127 ? -2.816 2.659 7.507 1.00 96.69 127 LEU A N 1
ATOM 1000 C CA . LEU A 1 127 ? -1.404 2.563 7.879 1.00 96.69 127 LEU A CA 1
ATOM 1001 C C . LEU A 1 127 ? -0.576 1.871 6.793 1.00 96.69 127 LEU A C 1
ATOM 1003 O O . LEU A 1 127 ? 0.547 2.272 6.508 1.00 96.69 127 LEU A O 1
ATOM 1007 N N . ARG A 1 128 ? -1.099 0.808 6.174 1.00 96.81 128 ARG A N 1
ATOM 1008 C CA . ARG A 1 128 ? -0.370 0.069 5.134 1.00 96.81 128 ARG A CA 1
ATOM 1009 C C . ARG A 1 128 ? -1.280 -0.846 4.341 1.00 96.81 128 ARG A C 1
ATOM 1011 O O . ARG A 1 128 ? -2.196 -1.439 4.902 1.00 96.81 128 ARG A O 1
ATOM 1018 N N . ILE A 1 129 ? -0.936 -1.058 3.077 1.00 97.81 129 ILE A N 1
ATOM 1019 C CA . ILE A 1 129 ? -1.400 -2.200 2.293 1.00 97.81 129 ILE A CA 1
ATOM 1020 C C . ILE A 1 129 ? -0.174 -3.013 1.882 1.00 97.81 129 ILE A C 1
ATOM 1022 O O . ILE A 1 129 ? 0.780 -2.464 1.336 1.00 97.81 129 ILE A O 1
ATOM 1026 N N . LYS A 1 130 ? -0.161 -4.314 2.160 1.00 97.56 130 LYS A N 1
ATOM 1027 C CA . LYS A 1 130 ? 0.944 -5.202 1.787 1.00 97.56 130 LYS A CA 1
ATOM 1028 C C . LYS A 1 130 ? 0.416 -6.549 1.331 1.00 97.56 130 LYS A C 1
ATOM 1030 O O . LYS A 1 130 ? -0.516 -7.073 1.924 1.00 97.56 130 LYS A O 1
ATOM 1035 N N . THR A 1 131 ? 1.017 -7.147 0.316 1.00 96.56 131 THR A N 1
ATOM 1036 C CA . THR A 1 131 ? 0.671 -8.518 -0.076 1.00 96.56 131 THR A CA 1
ATOM 1037 C C . THR A 1 131 ? 1.461 -9.542 0.728 1.00 96.56 131 THR A C 1
ATOM 1039 O O . THR A 1 131 ? 2.652 -9.354 0.982 1.00 96.56 131 THR A O 1
ATOM 1042 N N . VAL A 1 132 ? 0.836 -10.669 1.045 1.00 92.00 132 VAL A N 1
ATOM 1043 C CA . VAL A 1 132 ? 1.506 -11.839 1.608 1.00 92.00 132 VAL A CA 1
ATOM 1044 C C . VAL A 1 132 ? 2.087 -12.657 0.465 1.00 92.00 132 VAL A C 1
ATOM 1046 O O . VAL A 1 132 ? 1.354 -13.241 -0.330 1.00 92.00 132 VAL A O 1
ATOM 1049 N N . TYR A 1 133 ? 3.412 -12.712 0.386 1.00 86.25 133 TYR A N 1
ATOM 1050 C CA . TYR A 1 133 ? 4.081 -13.628 -0.526 1.00 86.25 133 TYR A CA 1
ATOM 1051 C C . TYR A 1 133 ? 4.131 -15.031 0.090 1.00 86.25 133 TYR A C 1
ATOM 1053 O O . TYR A 1 133 ? 4.800 -15.238 1.103 1.00 86.25 133 TYR A O 1
ATOM 1061 N N . SER A 1 134 ? 3.426 -15.980 -0.527 1.00 78.69 134 SER A N 1
ATOM 1062 C CA . SER A 1 134 ? 3.342 -17.390 -0.114 1.00 78.69 134 SER A CA 1
ATOM 1063 C C . SER A 1 134 ? 4.250 -18.331 -0.920 1.00 78.69 134 SER A C 1
ATOM 1065 O O . SER A 1 134 ? 4.225 -19.541 -0.704 1.00 78.69 134 SER A O 1
ATOM 1067 N N . GLY A 1 135 ? 5.042 -17.801 -1.860 1.00 77.81 135 GLY A N 1
ATOM 1068 C CA . GLY A 1 135 ? 5.964 -18.598 -2.671 1.00 77.81 135 GLY A CA 1
ATOM 1069 C C . GLY A 1 135 ? 7.214 -19.057 -1.907 1.00 77.81 135 GLY A C 1
ATOM 1070 O O . GLY A 1 135 ? 7.377 -18.779 -0.722 1.00 77.81 135 GLY A O 1
ATOM 1071 N N . GLY A 1 136 ? 8.103 -19.772 -2.608 1.00 76.94 136 GLY A N 1
ATOM 1072 C CA . GLY A 1 136 ? 9.354 -20.318 -2.057 1.00 76.94 136 GLY A CA 1
ATOM 1073 C C . GLY A 1 136 ? 10.390 -19.256 -1.665 1.00 76.94 136 GLY A C 1
ATOM 1074 O O . GLY A 1 136 ? 10.053 -18.114 -1.380 1.00 76.94 136 GLY A O 1
ATOM 1075 N N . GLU A 1 137 ? 11.674 -19.614 -1.656 1.00 79.25 137 GLU A N 1
ATOM 1076 C CA . GLU A 1 137 ? 12.752 -18.709 -1.230 1.00 79.25 137 GLU A CA 1
ATOM 1077 C C . GLU A 1 137 ? 12.699 -17.335 -1.933 1.00 79.25 137 GLU A C 1
ATOM 1079 O O . GLU A 1 137 ? 12.483 -17.232 -3.147 1.00 79.25 137 GLU A O 1
ATOM 1084 N N . ARG A 1 138 ? 12.852 -16.257 -1.149 1.00 84.12 138 ARG A N 1
ATOM 1085 C CA . ARG A 1 138 ? 12.878 -14.883 -1.662 1.00 84.12 138 ARG A CA 1
ATOM 1086 C C . ARG A 1 138 ? 14.218 -14.646 -2.348 1.00 84.12 138 ARG A C 1
ATOM 1088 O O . ARG A 1 138 ? 15.247 -14.565 -1.694 1.00 84.12 138 ARG A O 1
ATOM 1095 N N . THR A 1 139 ? 14.194 -14.512 -3.668 1.00 83.44 139 THR A N 1
ATOM 1096 C CA . THR A 1 139 ? 15.395 -14.261 -4.484 1.00 83.44 139 THR A CA 1
ATOM 1097 C C . THR A 1 139 ? 15.653 -12.773 -4.733 1.00 83.44 139 THR A C 1
ATOM 1099 O O . THR A 1 139 ? 16.387 -12.436 -5.657 1.00 83.44 139 THR A O 1
ATOM 1102 N N . TRP A 1 140 ? 14.978 -11.886 -4.001 1.00 85.19 140 TRP A N 1
ATOM 1103 C CA . TRP A 1 140 ? 15.075 -10.436 -4.161 1.00 85.19 140 TRP A CA 1
ATOM 1104 C C . TRP A 1 140 ? 15.581 -9.782 -2.878 1.00 85.19 140 TRP A C 1
ATOM 1106 O O . TRP A 1 140 ? 15.483 -10.373 -1.804 1.00 85.19 140 TRP A O 1
ATOM 1116 N N . PHE A 1 141 ? 16.112 -8.565 -2.991 1.00 84.69 141 PHE A N 1
ATOM 1117 C CA . PHE A 1 141 ? 16.640 -7.800 -1.866 1.00 84.69 141 PHE A CA 1
ATOM 1118 C C . PHE A 1 141 ? 15.586 -7.591 -0.777 1.00 84.69 141 PHE A C 1
ATOM 1120 O O . PHE A 1 141 ? 14.387 -7.510 -1.057 1.00 84.69 141 PHE A O 1
ATOM 1127 N N . ASP A 1 142 ? 16.033 -7.436 0.465 1.00 88.06 142 ASP A N 1
ATOM 1128 C CA . ASP A 1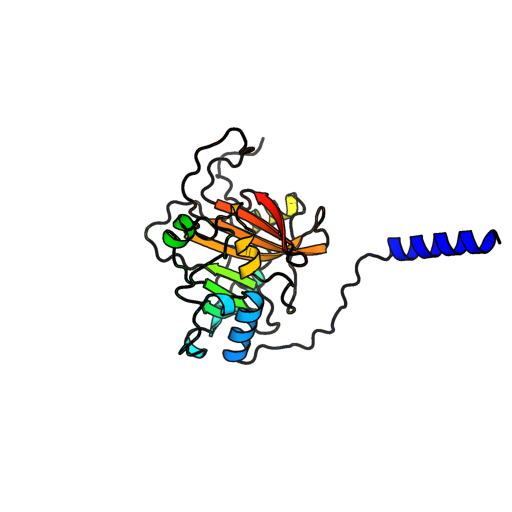 142 ? 15.161 -7.106 1.589 1.00 88.06 142 ASP A CA 1
ATOM 1129 C C . ASP A 1 142 ? 14.685 -5.648 1.551 1.00 88.06 142 ASP A C 1
ATOM 1131 O O . ASP A 1 142 ? 15.193 -4.799 0.808 1.00 88.06 142 ASP A O 1
ATOM 1135 N N . GLU A 1 143 ? 13.641 -5.344 2.319 1.00 90.50 143 GLU A N 1
ATOM 1136 C CA . GLU A 1 143 ? 13.255 -3.957 2.570 1.00 90.50 143 GLU A CA 1
ATOM 1137 C C . GLU A 1 143 ? 14.388 -3.249 3.343 1.00 90.50 143 GLU A C 1
AT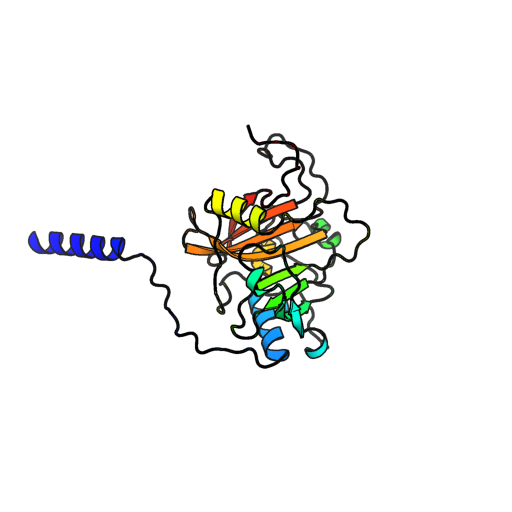OM 1139 O O . GLU A 1 143 ? 14.994 -3.853 4.231 1.00 90.50 143 GLU A O 1
ATOM 1144 N N . PRO A 1 144 ? 14.718 -1.985 3.031 1.00 90.94 144 PRO A N 1
ATOM 1145 C CA . PRO A 1 144 ? 15.665 -1.231 3.843 1.00 90.94 144 PRO A CA 1
ATOM 1146 C C . PRO A 1 144 ? 15.071 -0.913 5.221 1.00 90.94 144 PRO A C 1
ATOM 1148 O O . PRO A 1 144 ? 13.867 -0.669 5.315 1.00 90.94 144 PRO A O 1
ATOM 1151 N N . PRO A 1 145 ? 15.891 -0.849 6.286 1.00 92.00 145 PRO A N 1
ATOM 1152 C CA . PRO A 1 145 ? 15.428 -0.412 7.601 1.00 92.00 145 PRO A CA 1
ATOM 1153 C C . PRO A 1 145 ? 14.740 0.958 7.543 1.00 92.00 145 PRO A C 1
ATOM 1155 O O . PRO A 1 145 ? 15.180 1.828 6.787 1.00 92.00 145 PRO A O 1
ATOM 1158 N N . VAL A 1 146 ? 13.725 1.179 8.389 1.00 93.75 146 VAL A N 1
ATOM 1159 C CA . VAL A 1 146 ? 12.913 2.416 8.412 1.00 93.75 146 VAL A CA 1
ATOM 1160 C C . VAL A 1 146 ? 13.741 3.693 8.365 1.00 93.75 146 VAL A C 1
ATOM 1162 O O . VAL A 1 146 ? 13.501 4.526 7.499 1.00 93.75 146 VAL A O 1
ATOM 1165 N N . ALA A 1 147 ? 14.758 3.824 9.219 1.00 92.31 147 ALA A N 1
ATOM 1166 C CA . ALA A 1 147 ? 15.568 5.040 9.273 1.00 92.31 147 ALA A CA 1
ATOM 1167 C C . ALA A 1 147 ? 16.268 5.336 7.933 1.00 92.31 147 ALA A C 1
ATOM 1169 O O . ALA A 1 147 ? 16.338 6.484 7.499 1.00 92.31 147 ALA A O 1
ATOM 1170 N N . VAL A 1 148 ? 16.745 4.294 7.243 1.00 92.06 148 VAL A N 1
ATOM 1171 C CA . VAL A 1 148 ? 17.380 4.419 5.922 1.00 92.06 148 VAL A CA 1
ATOM 1172 C C . VAL A 1 148 ? 16.337 4.779 4.866 1.00 92.06 148 VAL A C 1
ATOM 1174 O O . VAL A 1 148 ? 16.572 5.654 4.033 1.00 92.06 148 VAL A O 1
ATOM 1177 N N . ALA A 1 149 ? 15.176 4.126 4.904 1.00 92.69 149 ALA A N 1
ATOM 1178 C CA . ALA A 1 149 ? 14.092 4.376 3.967 1.00 92.69 149 ALA A CA 1
ATOM 1179 C C . ALA A 1 149 ? 13.556 5.813 4.074 1.00 92.69 149 ALA A C 1
ATOM 1181 O O . ALA A 1 149 ? 13.457 6.511 3.064 1.00 92.69 149 ALA A O 1
ATOM 1182 N N . GLU A 1 150 ? 13.284 6.282 5.292 1.00 93.75 150 GLU A N 1
ATOM 1183 C CA . GLU A 1 150 ? 12.855 7.652 5.574 1.00 93.75 150 GLU A CA 1
ATOM 1184 C C . GLU A 1 150 ? 13.920 8.667 5.172 1.00 93.75 150 GLU A C 1
ATOM 1186 O O . GLU A 1 150 ? 13.595 9.653 4.517 1.00 93.75 150 GLU A O 1
ATOM 1191 N N . GLN A 1 151 ? 15.200 8.416 5.467 1.00 91.50 151 GLN A N 1
ATOM 1192 C CA . GLN A 1 151 ? 16.286 9.296 5.033 1.00 91.50 151 GLN A CA 1
ATOM 1193 C C . GLN A 1 151 ? 16.347 9.417 3.503 1.00 91.50 151 GLN A C 1
ATOM 1195 O O . GLN A 1 151 ? 16.526 10.519 2.982 1.00 91.50 151 GLN A O 1
ATOM 1200 N N . GLN A 1 152 ? 16.185 8.314 2.764 1.00 90.50 152 GLN A N 1
ATOM 1201 C CA . GLN A 1 152 ? 16.179 8.342 1.297 1.00 90.50 152 GLN A CA 1
ATOM 1202 C C . GLN A 1 152 ? 14.979 9.110 0.728 1.00 90.50 152 GLN A C 1
ATOM 1204 O O . GLN A 1 152 ? 15.131 9.800 -0.284 1.00 90.50 152 GLN A O 1
ATOM 1209 N N . LEU A 1 153 ? 13.815 8.995 1.375 1.00 90.19 153 LEU A N 1
ATOM 1210 C CA . LEU A 1 153 ? 12.584 9.704 1.018 1.00 90.19 153 LEU A CA 1
ATOM 1211 C C . LEU A 1 153 ? 12.693 11.205 1.328 1.00 90.19 153 LEU A C 1
ATOM 1213 O O . LEU A 1 153 ? 12.479 12.046 0.453 1.00 90.19 153 LEU A O 1
ATOM 1217 N N . LEU A 1 154 ? 13.101 11.555 2.548 1.00 88.62 154 LEU A N 1
ATOM 1218 C CA . LEU A 1 154 ? 13.271 12.936 3.004 1.00 88.62 154 LEU A CA 1
ATOM 1219 C C . LEU A 1 154 ? 14.400 13.653 2.264 1.00 88.62 154 LEU A C 1
ATOM 1221 O O . LEU A 1 154 ? 14.242 14.809 1.884 1.00 88.62 154 LEU A O 1
ATOM 1225 N N . GLY A 1 155 ? 15.518 12.972 1.995 1.00 82.25 155 GLY A N 1
ATOM 1226 C CA . GLY A 1 155 ? 16.677 13.546 1.305 1.00 82.25 155 GLY A CA 1
ATOM 1227 C C . GLY A 1 155 ? 16.376 14.039 -0.114 1.00 82.25 155 GLY A C 1
ATOM 1228 O O . GLY A 1 155 ? 17.138 14.829 -0.668 1.00 82.25 155 GLY A O 1
ATOM 1229 N N . ARG A 1 156 ? 15.257 13.609 -0.710 1.00 76.75 156 ARG A N 1
ATOM 1230 C CA . ARG A 1 156 ? 14.758 14.127 -1.992 1.00 76.75 156 ARG A CA 1
ATOM 1231 C C . ARG A 1 156 ? 13.576 15.085 -1.867 1.00 76.75 156 ARG A C 1
ATOM 1233 O O . ARG A 1 156 ? 13.204 15.693 -2.877 1.00 76.75 156 ARG A O 1
ATOM 1240 N N . GLY A 1 157 ? 13.052 15.252 -0.654 1.00 72.94 157 GLY A N 1
ATOM 1241 C CA . GLY A 1 157 ? 11.795 15.934 -0.382 1.00 72.94 157 GLY A CA 1
ATOM 1242 C C . GLY A 1 157 ? 10.603 15.156 -0.930 1.00 72.94 157 GLY A C 1
ATOM 1243 O O . GLY A 1 157 ? 9.649 15.778 -1.388 1.00 72.94 157 GLY A O 1
ATOM 1244 N N . ASP A 1 158 ? 10.652 13.823 -0.941 1.00 79.88 158 ASP A N 1
ATOM 1245 C CA . ASP A 1 158 ? 9.612 13.027 -1.594 1.00 79.88 158 ASP A CA 1
ATOM 1246 C C . ASP A 1 158 ? 8.323 13.019 -0.771 1.00 79.88 158 ASP A C 1
ATOM 1248 O O . ASP A 1 158 ? 7.269 13.354 -1.311 1.00 79.88 158 ASP A O 1
ATOM 1252 N N . ALA A 1 159 ? 8.398 12.691 0.524 1.00 82.19 159 ALA A N 1
ATOM 1253 C CA . ALA A 1 159 ? 7.214 12.385 1.320 1.00 82.19 159 ALA A CA 1
ATOM 1254 C C . ALA A 1 159 ? 7.327 12.736 2.809 1.00 82.19 159 ALA A C 1
ATOM 1256 O O . ALA A 1 159 ? 8.416 12.748 3.383 1.00 82.19 159 ALA A O 1
ATOM 1257 N N . LYS A 1 160 ? 6.163 12.915 3.437 1.00 84.81 160 LYS A N 1
ATOM 1258 C CA . LYS A 1 160 ? 5.946 12.880 4.889 1.00 84.81 160 LYS A CA 1
ATOM 1259 C C . LYS A 1 160 ? 4.642 12.142 5.209 1.00 84.81 160 LYS A C 1
ATOM 1261 O O . LYS A 1 160 ? 3.800 11.955 4.329 1.00 84.81 160 LYS A O 1
ATOM 1266 N N . TYR A 1 161 ? 4.465 11.750 6.467 1.00 83.75 161 TYR A N 1
ATOM 1267 C CA . TYR A 1 161 ? 3.229 11.127 6.945 1.00 83.75 161 TYR A CA 1
ATOM 1268 C C . TYR A 1 161 ? 1.973 11.961 6.598 1.00 83.75 161 TYR A C 1
ATOM 1270 O O . TYR A 1 161 ? 1.989 13.189 6.728 1.00 83.75 161 TYR A O 1
ATOM 1278 N N . PHE A 1 162 ? 0.900 11.285 6.161 1.00 78.31 162 PHE A N 1
ATOM 1279 C CA . PHE A 1 162 ? -0.423 11.867 5.911 1.00 78.31 162 PHE A CA 1
ATOM 1280 C C . PHE A 1 162 ? -1.488 11.223 6.806 1.00 78.31 162 PHE A C 1
ATOM 1282 O O . PHE A 1 162 ? -1.941 10.118 6.500 1.00 78.31 162 PHE A O 1
ATOM 1289 N N . PRO A 1 163 ? -1.924 11.890 7.884 1.00 74.06 163 PRO A N 1
ATOM 1290 C CA . PRO A 1 163 ? -3.132 11.479 8.580 1.00 74.06 163 PRO A CA 1
ATOM 1291 C C . PRO A 1 163 ? -4.345 11.755 7.705 1.00 74.06 163 PRO A C 1
ATOM 1293 O O . PRO A 1 163 ? -4.690 12.909 7.461 1.00 74.06 163 PRO A O 1
ATOM 1296 N N . THR A 1 164 ? -4.997 10.699 7.220 1.00 79.12 164 THR A N 1
ATOM 1297 C CA . THR A 1 164 ? -6.336 10.827 6.648 1.00 79.12 164 THR A CA 1
ATOM 1298 C C . THR A 1 164 ? -7.208 9.627 6.972 1.00 79.12 164 THR A C 1
ATOM 1300 O O . THR A 1 164 ? -6.834 8.468 6.778 1.00 79.12 164 THR A O 1
ATOM 1303 N N . ARG A 1 165 ? -8.415 9.932 7.445 1.00 78.06 165 ARG A N 1
ATOM 1304 C CA . ARG A 1 165 ? -9.536 8.985 7.499 1.00 78.06 165 ARG A CA 1
ATOM 1305 C C . ARG A 1 165 ? -10.321 8.995 6.199 1.00 78.06 165 ARG A C 1
ATOM 1307 O O . ARG A 1 165 ? -10.919 7.991 5.822 1.00 78.06 165 ARG A O 1
ATOM 1314 N N . THR A 1 166 ? -10.326 10.145 5.534 1.00 85.62 166 THR A N 1
ATOM 1315 C CA . THR A 1 166 ? -11.031 10.335 4.280 1.00 85.62 166 THR A CA 1
ATOM 1316 C C . THR A 1 166 ? -10.277 9.573 3.198 1.00 85.62 166 THR A C 1
ATOM 1318 O O . THR A 1 166 ? -9.084 9.841 2.990 1.00 85.62 166 THR A O 1
ATOM 1321 N N . PRO A 1 167 ? -10.930 8.616 2.524 1.00 88.38 167 PRO A N 1
ATOM 1322 C CA . PRO A 1 167 ? -10.316 7.942 1.399 1.00 88.38 167 PRO A CA 1
ATOM 1323 C C . PRO A 1 167 ? -9.942 8.967 0.320 1.00 88.38 167 PRO A C 1
ATOM 1325 O O . PRO A 1 167 ? -10.684 9.930 0.097 1.00 88.38 167 PRO A O 1
ATOM 1328 N N . PRO A 1 168 ? -8.790 8.789 -0.341 1.00 93.19 168 PRO A N 1
ATOM 1329 C CA . PRO A 1 168 ? -8.444 9.602 -1.496 1.00 93.19 168 PRO A CA 1
ATOM 1330 C C . PRO A 1 168 ? -9.464 9.415 -2.630 1.00 93.19 168 PRO A C 1
ATOM 1332 O O . PRO A 1 168 ? -10.140 8.392 -2.700 1.00 93.19 168 PRO A O 1
ATOM 1335 N N . ALA A 1 169 ? -9.551 10.392 -3.538 1.00 95.75 169 ALA A N 1
ATOM 1336 C CA . ALA A 1 169 ? -10.435 10.305 -4.704 1.00 95.75 169 ALA A CA 1
ATOM 1337 C C . ALA A 1 169 ? -10.053 9.140 -5.632 1.00 95.75 169 ALA A C 1
ATOM 1339 O O . ALA A 1 169 ? -10.925 8.517 -6.225 1.00 95.75 169 ALA A O 1
ATOM 1340 N N . THR A 1 170 ? -8.756 8.847 -5.730 1.00 96.94 170 THR A N 1
ATOM 1341 C CA . THR A 1 170 ? -8.220 7.654 -6.387 1.00 96.94 170 THR A CA 1
ATOM 1342 C C . THR A 1 170 ? -7.924 6.606 -5.327 1.00 96.94 170 THR A C 1
ATOM 1344 O O . THR A 1 170 ? -6.970 6.755 -4.559 1.00 96.94 170 THR A O 1
ATOM 1347 N N . ASP A 1 171 ? -8.719 5.542 -5.286 1.00 96.94 171 ASP A N 1
ATOM 1348 C CA . ASP A 1 171 ? -8.477 4.408 -4.392 1.00 96.94 171 ASP A CA 1
ATOM 1349 C C . ASP A 1 171 ? -7.258 3.574 -4.815 1.00 96.94 171 ASP A C 1
ATOM 1351 O O . ASP A 1 171 ? -6.619 3.803 -5.847 1.00 96.94 171 ASP A O 1
ATOM 1355 N N . PHE A 1 172 ? -6.895 2.602 -3.980 1.00 97.56 172 PHE A N 1
ATOM 1356 C CA . PHE A 1 172 ? -5.728 1.766 -4.235 1.00 97.56 172 PHE A CA 1
ATOM 1357 C C . PHE A 1 172 ? -5.852 0.940 -5.522 1.00 97.56 172 PHE A C 1
ATOM 1359 O O . PHE A 1 172 ? -4.864 0.808 -6.242 1.00 97.56 172 PHE A O 1
ATOM 1366 N N . TYR A 1 173 ? -7.030 0.391 -5.834 1.00 96.62 173 TYR A N 1
ATOM 1367 C CA . TYR A 1 173 ? -7.247 -0.398 -7.045 1.00 96.62 173 TYR A CA 1
ATOM 1368 C C . TYR A 1 173 ? -6.988 0.433 -8.308 1.00 96.62 173 TYR A C 1
ATOM 1370 O O . TYR A 1 173 ? -6.244 0.009 -9.198 1.00 96.62 173 TYR A O 1
ATOM 1378 N N . GLU A 1 174 ? -7.530 1.651 -8.361 1.00 96.19 174 GLU A N 1
ATOM 1379 C CA . GLU A 1 174 ? -7.245 2.603 -9.436 1.00 96.19 174 GLU A CA 1
ATOM 1380 C C . GLU A 1 174 ? -5.762 2.981 -9.467 1.00 96.19 174 GLU A C 1
ATOM 1382 O O . GLU A 1 174 ? -5.143 2.970 -10.534 1.00 96.19 174 GLU A O 1
ATOM 1387 N N . ALA A 1 175 ? -5.148 3.239 -8.311 1.00 97.50 175 ALA A N 1
ATOM 1388 C CA . ALA A 1 175 ? -3.729 3.567 -8.239 1.00 97.50 175 ALA A CA 1
ATOM 1389 C C . ALA A 1 175 ? -2.834 2.422 -8.748 1.00 97.50 175 ALA A C 1
ATOM 1391 O O . ALA A 1 175 ? -1.839 2.679 -9.427 1.00 97.50 175 ALA A O 1
ATOM 1392 N N . LEU A 1 176 ? -3.197 1.158 -8.492 1.00 97.19 176 LEU A N 1
ATOM 1393 C CA . LEU A 1 176 ? -2.499 -0.005 -9.049 1.00 97.19 176 LEU A CA 1
ATOM 1394 C C . LEU A 1 176 ? -2.579 -0.033 -10.579 1.00 97.19 176 LEU A C 1
ATOM 1396 O O . LEU A 1 176 ? -1.571 -0.309 -11.229 1.00 97.19 176 LEU A O 1
ATOM 1400 N N . SER A 1 177 ? -3.733 0.308 -11.156 1.00 95.25 177 SER A N 1
ATOM 1401 C CA . SER A 1 177 ? -3.897 0.361 -12.616 1.00 95.25 177 SER A CA 1
ATOM 1402 C C . SER A 1 177 ? -2.970 1.386 -13.288 1.00 95.25 177 SER A C 1
ATOM 1404 O O . SER A 1 177 ? -2.568 1.193 -14.432 1.00 95.25 177 SER A O 1
ATOM 1406 N N . LEU A 1 178 ? -2.578 2.433 -12.552 1.00 96.00 178 LEU A N 1
ATOM 1407 C CA . LEU A 1 178 ? -1.679 3.503 -12.996 1.00 96.00 178 LEU A CA 1
ATOM 1408 C C . LEU A 1 178 ? -0.201 3.230 -12.659 1.00 96.00 178 LEU A C 1
ATOM 1410 O O . LEU A 1 178 ? 0.701 3.839 -13.242 1.00 96.00 178 LEU A O 1
ATOM 1414 N N . ALA A 1 179 ? 0.078 2.313 -11.730 1.00 96.06 179 ALA A N 1
ATOM 1415 C CA . ALA A 1 179 ? 1.415 1.997 -11.224 1.00 96.06 179 ALA A CA 1
ATOM 1416 C C . ALA A 1 179 ? 2.197 1.026 -12.127 1.00 96.06 179 ALA A C 1
ATOM 1418 O O . ALA A 1 179 ? 2.857 0.102 -11.646 1.00 96.06 179 ALA A O 1
ATOM 1419 N N . HIS A 1 180 ? 2.159 1.235 -13.448 1.00 92.25 180 HIS A N 1
ATOM 1420 C CA . HIS A 1 180 ? 2.760 0.330 -14.437 1.00 92.25 180 HIS A CA 1
ATOM 1421 C C . HIS A 1 180 ? 4.235 0.005 -14.157 1.00 92.25 180 HIS A C 1
ATOM 1423 O O . HIS A 1 180 ? 4.671 -1.130 -14.353 1.00 92.25 180 HIS A O 1
ATOM 1429 N N . ALA A 1 181 ? 5.008 0.978 -13.663 1.00 91.75 181 ALA A N 1
ATOM 1430 C CA . ALA A 1 181 ? 6.428 0.793 -13.382 1.00 91.75 181 ALA A CA 1
ATOM 1431 C C . ALA A 1 181 ? 6.671 -0.230 -12.259 1.00 91.75 181 ALA A C 1
ATOM 1433 O O . ALA A 1 181 ? 7.563 -1.070 -12.401 1.00 91.75 181 ALA A O 1
ATOM 1434 N N . SER A 1 182 ? 5.833 -0.219 -11.215 1.00 94.56 182 SER A N 1
ATOM 1435 C CA . SER A 1 182 ? 5.836 -1.201 -10.117 1.00 94.56 182 SER A CA 1
ATOM 1436 C C . SER A 1 182 ? 5.284 -2.568 -10.523 1.00 94.56 182 SER A C 1
ATOM 1438 O O . SER A 1 182 ? 5.392 -3.516 -9.755 1.00 94.56 182 SER A O 1
ATOM 1440 N N . ASN A 1 183 ? 4.694 -2.671 -11.717 1.00 93.94 183 ASN A N 1
ATOM 1441 C CA . ASN A 1 183 ? 4.156 -3.886 -12.324 1.00 93.94 183 ASN A CA 1
ATOM 1442 C C . ASN A 1 183 ? 3.322 -4.765 -11.359 1.00 93.94 183 ASN A C 1
ATOM 1444 O O . ASN A 1 183 ? 3.722 -5.890 -11.050 1.00 93.94 183 ASN A O 1
ATOM 1448 N N . PRO A 1 184 ? 2.156 -4.282 -10.881 1.00 95.50 184 PRO A N 1
ATOM 1449 C CA . PRO A 1 184 ? 1.348 -4.979 -9.880 1.00 95.50 184 PRO A CA 1
ATOM 1450 C C . PRO A 1 184 ? 1.000 -6.433 -10.195 1.00 95.50 184 PRO A C 1
ATOM 1452 O O . PRO A 1 184 ? 1.008 -7.273 -9.297 1.00 95.50 184 PRO A O 1
ATOM 1455 N N . LEU A 1 185 ? 0.731 -6.746 -11.465 1.00 94.19 185 LEU A N 1
ATOM 1456 C CA . LEU A 1 185 ? 0.367 -8.099 -11.893 1.00 94.19 185 LEU A CA 1
ATOM 1457 C C . LEU A 1 185 ? 1.528 -9.084 -11.675 1.00 94.19 185 LEU A C 1
ATOM 1459 O O . LEU A 1 185 ? 1.334 -10.172 -11.128 1.00 94.19 185 LEU A O 1
ATOM 1463 N N . GLN A 1 186 ? 2.748 -8.672 -12.028 1.00 93.75 186 GLN A N 1
ATOM 1464 C CA . GLN A 1 186 ? 3.941 -9.528 -12.022 1.00 93.75 186 GLN A CA 1
ATOM 1465 C C . GLN A 1 186 ? 4.816 -9.371 -10.772 1.00 93.75 186 GLN A C 1
ATOM 1467 O O . GLN A 1 186 ? 5.749 -10.147 -10.574 1.00 93.75 186 GLN A O 1
ATOM 1472 N N . ALA A 1 187 ? 4.549 -8.384 -9.919 1.00 94.50 187 ALA A N 1
ATOM 1473 C CA . ALA A 1 187 ? 5.218 -8.265 -8.633 1.00 94.50 187 ALA A CA 1
ATOM 1474 C C . ALA A 1 187 ? 4.852 -9.451 -7.732 1.00 94.50 187 ALA A C 1
ATOM 1476 O O . ALA A 1 187 ? 3.679 -9.799 -7.572 1.00 94.50 187 ALA A O 1
ATOM 1477 N N . LYS A 1 188 ? 5.862 -10.063 -7.114 1.00 94.06 188 LYS A N 1
ATOM 1478 C CA . LYS A 1 188 ? 5.667 -11.117 -6.111 1.00 94.06 188 LYS A CA 1
ATOM 1479 C C . LYS A 1 188 ? 5.200 -10.539 -4.778 1.00 94.06 188 LYS A C 1
ATOM 1481 O O . LYS A 1 188 ? 4.487 -11.208 -4.038 1.00 94.06 188 LYS A O 1
ATOM 1486 N N . GLU A 1 189 ? 5.593 -9.300 -4.488 1.00 95.25 189 GLU A N 1
ATOM 1487 C CA . GLU A 1 189 ? 5.142 -8.550 -3.320 1.00 95.25 189 GLU A CA 1
ATOM 1488 C C . GLU A 1 189 ? 4.815 -7.103 -3.718 1.00 95.25 189 GLU A C 1
ATOM 1490 O O . GLU A 1 189 ? 5.568 -6.476 -4.463 1.00 95.25 189 GLU A O 1
ATOM 1495 N N . LEU A 1 190 ? 3.698 -6.574 -3.224 1.00 97.06 190 LEU A N 1
ATOM 1496 C CA . LEU A 1 190 ? 3.334 -5.165 -3.296 1.00 97.06 190 LEU A CA 1
ATOM 1497 C C . LEU A 1 190 ? 3.271 -4.587 -1.891 1.00 97.06 190 LEU A C 1
ATOM 1499 O O . LEU A 1 190 ? 2.736 -5.214 -0.976 1.00 97.06 190 LEU A O 1
ATOM 1503 N N . ILE A 1 191 ? 3.787 -3.375 -1.746 1.00 96.94 191 ILE A N 1
ATOM 1504 C CA . ILE A 1 191 ? 3.712 -2.579 -0.525 1.00 96.94 191 ILE A CA 1
ATOM 1505 C C . ILE A 1 191 ? 3.226 -1.199 -0.931 1.00 96.94 191 ILE A C 1
ATOM 1507 O O . ILE A 1 191 ? 3.788 -0.594 -1.841 1.00 96.94 191 ILE A O 1
ATOM 1511 N N . ALA A 1 192 ? 2.191 -0.703 -0.270 1.00 97.56 192 ALA A N 1
ATOM 1512 C CA . ALA A 1 192 ? 1.646 0.610 -0.531 1.00 97.56 192 ALA A CA 1
ATOM 1513 C C . ALA A 1 192 ? 1.349 1.374 0.755 1.00 97.56 192 ALA A C 1
ATOM 1515 O O . ALA A 1 192 ? 0.831 0.826 1.733 1.00 97.56 192 ALA A O 1
ATOM 1516 N N . THR A 1 193 ? 1.663 2.663 0.715 1.00 96.44 193 THR A N 1
ATOM 1517 C CA . THR A 1 193 ? 1.318 3.644 1.741 1.00 96.44 193 THR A CA 1
ATOM 1518 C C . THR A 1 193 ? 0.726 4.883 1.084 1.00 96.44 193 THR A C 1
ATOM 1520 O O . THR A 1 193 ? 1.039 5.209 -0.066 1.00 96.44 193 THR A O 1
ATOM 1523 N N . LEU A 1 194 ? -0.145 5.570 1.818 1.00 95.75 194 LEU A N 1
ATOM 1524 C CA . LEU A 1 194 ? -0.707 6.855 1.426 1.00 95.75 194 LEU A CA 1
ATOM 1525 C C . LEU A 1 194 ? 0.013 7.947 2.225 1.00 95.75 194 LEU A C 1
ATOM 1527 O O . LEU A 1 194 ? -0.077 7.979 3.449 1.00 95.75 194 LEU A O 1
ATOM 1531 N N . LEU A 1 195 ? 0.779 8.801 1.546 1.00 94.06 195 LEU A N 1
ATOM 1532 C CA . LEU A 1 195 ? 1.647 9.813 2.167 1.00 94.06 195 LEU A CA 1
ATOM 1533 C C . LEU A 1 195 ? 1.427 11.186 1.520 1.00 94.06 195 LEU A C 1
ATOM 1535 O O . LEU A 1 195 ? 0.919 11.270 0.405 1.00 94.06 195 LEU A O 1
ATOM 1539 N N . VAL A 1 196 ? 1.849 12.269 2.180 1.00 91.69 196 VAL A N 1
ATOM 1540 C CA . VAL A 1 196 ? 1.854 13.609 1.571 1.00 91.69 196 VAL A CA 1
ATOM 1541 C C . VAL A 1 196 ? 3.150 13.780 0.817 1.00 91.69 196 VAL A C 1
ATOM 1543 O O . VAL A 1 196 ? 4.219 13.649 1.416 1.00 91.69 196 VAL A O 1
ATOM 1546 N N . SER A 1 197 ? 3.080 14.143 -0.461 1.00 89.19 197 SER A N 1
ATOM 1547 C CA . SER A 1 197 ? 4.291 14.535 -1.172 1.00 89.19 197 SER A CA 1
ATOM 1548 C C . SER A 1 197 ? 4.764 15.920 -0.734 1.00 89.19 197 SER A C 1
ATOM 1550 O O . SER A 1 197 ? 3.974 16.850 -0.577 1.00 89.19 197 SER A O 1
ATOM 1552 N N . THR A 1 198 ? 6.069 16.081 -0.534 1.00 87.38 198 THR A N 1
ATOM 1553 C CA . THR A 1 198 ? 6.671 17.354 -0.098 1.00 87.38 198 THR A CA 1
ATOM 1554 C C . THR A 1 198 ? 7.365 18.112 -1.229 1.00 87.38 198 THR A C 1
ATOM 1556 O O . THR A 1 198 ? 8.143 19.023 -0.959 1.00 87.38 198 THR A O 1
ATOM 1559 N N . LYS A 1 199 ? 7.122 17.746 -2.497 1.00 82.44 199 LYS A N 1
ATOM 1560 C CA . LYS A 1 199 ? 7.827 18.355 -3.628 1.00 82.44 199 LYS A CA 1
ATOM 1561 C C . LYS A 1 199 ? 7.053 18.334 -4.937 1.00 82.44 199 LYS A C 1
ATOM 1563 O O . LYS A 1 199 ? 6.282 17.429 -5.250 1.00 82.44 199 LYS A O 1
ATOM 1568 N N . GLY A 1 200 ? 7.404 19.302 -5.780 1.00 82.50 200 GLY A N 1
ATOM 1569 C CA . GLY A 1 200 ? 7.043 19.318 -7.188 1.00 82.50 200 GLY A CA 1
ATOM 1570 C C . GLY A 1 200 ? 5.559 19.596 -7.371 1.00 82.50 200 GLY A C 1
ATOM 1571 O O . GLY A 1 200 ? 4.961 20.355 -6.619 1.00 82.50 200 GLY A O 1
ATOM 1572 N N . ARG A 1 201 ? 4.949 18.978 -8.384 1.00 79.69 201 ARG A N 1
ATOM 1573 C CA . ARG A 1 201 ? 3.525 19.195 -8.692 1.00 79.69 201 ARG A CA 1
ATOM 1574 C C . ARG A 1 201 ? 2.575 18.623 -7.632 1.00 79.69 201 ARG A C 1
ATOM 1576 O O . ARG A 1 201 ? 1.399 18.962 -7.656 1.00 79.69 201 ARG A O 1
ATOM 1583 N N . LEU A 1 202 ? 3.082 17.779 -6.731 1.00 84.31 202 LEU A N 1
ATOM 1584 C CA . LEU A 1 202 ? 2.315 17.138 -5.665 1.00 84.31 202 LEU A CA 1
ATOM 1585 C C . LEU A 1 202 ? 2.544 17.748 -4.284 1.00 84.31 202 LEU A C 1
ATOM 1587 O O . LEU A 1 202 ? 2.065 17.187 -3.304 1.00 84.31 202 LEU A O 1
ATOM 1591 N N . GLU A 1 203 ? 3.277 18.854 -4.168 1.00 89.31 203 GLU A N 1
ATOM 1592 C CA . GLU A 1 203 ? 3.575 19.423 -2.856 1.00 89.31 203 GLU A CA 1
ATOM 1593 C C . GLU A 1 203 ? 2.291 19.676 -2.045 1.00 89.31 203 GLU A C 1
ATOM 1595 O O . GLU A 1 203 ? 1.370 20.361 -2.490 1.00 89.31 203 GLU A O 1
ATOM 1600 N N . GLY A 1 204 ? 2.224 19.066 -0.859 1.00 87.81 204 GLY A N 1
ATOM 1601 C CA . GLY A 1 204 ? 1.077 19.140 0.042 1.00 87.81 204 GLY A CA 1
ATOM 1602 C C . GLY A 1 204 ? -0.080 18.197 -0.297 1.00 87.81 204 GLY A C 1
ATOM 1603 O O . GLY A 1 204 ? -1.049 18.172 0.453 1.00 87.81 204 GLY A O 1
ATOM 1604 N N . ARG A 1 205 ? -0.000 17.409 -1.373 1.00 90.81 205 ARG A N 1
ATOM 1605 C CA . ARG A 1 205 ? -1.077 16.514 -1.821 1.00 90.81 205 ARG A CA 1
ATOM 1606 C C . ARG A 1 205 ? -0.854 15.065 -1.382 1.00 90.81 205 ARG A C 1
ATOM 1608 O O . ARG A 1 205 ? 0.301 14.627 -1.312 1.00 90.81 205 ARG A O 1
ATOM 1615 N N . PRO A 1 206 ? -1.933 14.302 -1.131 1.00 94.56 206 PRO A N 1
ATOM 1616 C CA . PRO A 1 206 ? -1.826 12.874 -0.884 1.00 94.56 206 PRO A CA 1
ATOM 1617 C C . PRO A 1 206 ? -1.414 12.125 -2.149 1.00 94.56 206 PRO A C 1
ATOM 1619 O O . PRO A 1 206 ? -1.894 12.402 -3.250 1.00 94.56 206 PRO A O 1
ATOM 1622 N N . ALA A 1 207 ? -0.540 11.144 -1.978 1.00 95.50 207 ALA A N 1
ATOM 1623 C CA . ALA A 1 207 ? -0.065 10.291 -3.047 1.00 95.50 207 ALA A CA 1
ATOM 1624 C C . ALA A 1 207 ? 0.129 8.856 -2.562 1.00 95.50 207 ALA A C 1
ATOM 1626 O O . ALA A 1 207 ? 0.581 8.609 -1.440 1.00 95.50 207 ALA A O 1
ATOM 1627 N N . TRP A 1 208 ? -0.192 7.909 -3.437 1.00 97.06 208 TRP A N 1
ATOM 1628 C CA . TRP A 1 208 ? 0.100 6.500 -3.241 1.00 97.06 208 TRP A CA 1
ATOM 1629 C C . TRP A 1 208 ? 1.555 6.218 -3.586 1.00 97.06 208 TRP A C 1
ATOM 1631 O O . TRP A 1 208 ? 1.989 6.474 -4.708 1.00 97.06 208 TRP A O 1
ATOM 1641 N N . TYR A 1 209 ? 2.289 5.647 -2.638 1.00 96.19 209 TYR A N 1
ATOM 1642 C CA . TYR A 1 209 ? 3.650 5.156 -2.823 1.00 96.19 209 TYR A CA 1
ATOM 1643 C C . TYR A 1 209 ? 3.582 3.641 -2.941 1.00 96.19 209 TYR A C 1
ATOM 1645 O O . TYR A 1 209 ? 3.474 2.954 -1.932 1.00 96.19 209 TYR A O 1
ATOM 1653 N N . ILE A 1 210 ? 3.612 3.121 -4.168 1.00 97.62 210 ILE A N 1
ATOM 1654 C CA . ILE A 1 210 ? 3.393 1.698 -4.455 1.00 97.62 210 ILE A CA 1
ATOM 1655 C C . ILE A 1 210 ? 4.710 1.065 -4.881 1.00 97.62 210 ILE A C 1
ATOM 1657 O O . ILE A 1 210 ? 5.202 1.327 -5.977 1.00 97.62 210 ILE A O 1
ATOM 1661 N N . VAL A 1 211 ? 5.267 0.198 -4.046 1.00 96.38 211 VAL A N 1
ATOM 1662 C CA . VAL A 1 211 ? 6.485 -0.565 -4.323 1.00 96.38 211 VAL A CA 1
ATOM 1663 C C . VAL A 1 211 ? 6.107 -1.973 -4.762 1.00 96.38 211 VAL A C 1
ATOM 1665 O O . VAL A 1 211 ? 5.516 -2.723 -3.989 1.00 96.38 211 VAL A O 1
ATOM 1668 N N . GLY A 1 212 ? 6.466 -2.344 -5.987 1.00 95.88 212 GLY A N 1
ATOM 1669 C CA . GLY A 1 212 ? 6.456 -3.731 -6.447 1.00 95.88 212 GLY A CA 1
ATOM 1670 C C . GLY A 1 212 ? 7.833 -4.350 -6.270 1.00 95.88 212 GLY A C 1
ATOM 1671 O O . GLY A 1 212 ? 8.829 -3.706 -6.590 1.00 95.88 212 GLY A O 1
ATOM 1672 N N . ARG A 1 213 ? 7.896 -5.578 -5.751 1.00 94.19 213 ARG A N 1
ATOM 1673 C CA . ARG A 1 213 ? 9.131 -6.331 -5.479 1.00 94.19 213 ARG A CA 1
ATOM 1674 C C . ARG A 1 213 ? 9.075 -7.735 -6.077 1.00 94.19 213 ARG A C 1
ATOM 1676 O O . ARG A 1 213 ? 7.997 -8.266 -6.359 1.00 94.19 213 ARG A O 1
ATOM 1683 N N . GLY A 1 214 ? 10.244 -8.350 -6.236 1.00 93.00 214 GLY A N 1
ATOM 1684 C CA . GLY A 1 214 ? 10.397 -9.652 -6.883 1.00 93.00 214 GLY A CA 1
ATOM 1685 C C . GLY A 1 214 ? 10.021 -9.618 -8.363 1.00 93.00 214 GLY A C 1
ATOM 1686 O O . GLY A 1 214 ? 9.486 -10.599 -8.879 1.00 93.00 214 GLY A O 1
ATOM 1687 N N . LEU A 1 215 ? 10.250 -8.477 -9.019 1.00 91.19 215 LEU A N 1
ATOM 1688 C CA . LEU A 1 215 ? 9.946 -8.270 -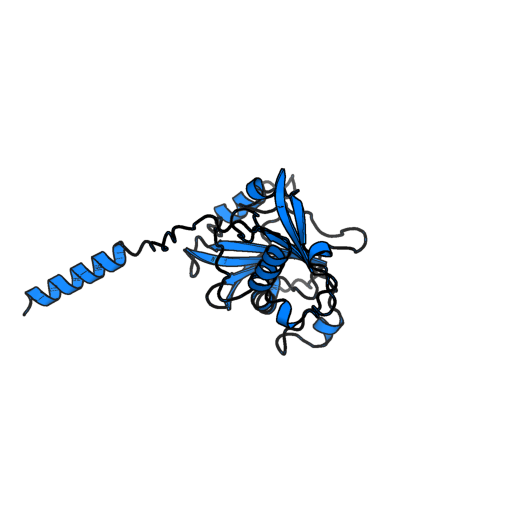10.429 1.00 91.19 215 LEU A CA 1
ATOM 1689 C C . LEU A 1 215 ? 10.794 -9.191 -11.319 1.00 91.19 215 LEU A C 1
ATOM 1691 O O . LEU A 1 215 ? 11.955 -9.457 -10.993 1.00 91.19 215 LEU A O 1
ATOM 1695 N N . PRO A 1 216 ? 10.252 -9.666 -12.456 1.00 85.50 216 PRO A N 1
ATOM 1696 C CA . PRO A 1 216 ? 11.044 -10.427 -13.412 1.00 85.50 216 PRO A CA 1
ATOM 1697 C C . PRO A 1 216 ? 12.213 -9.572 -13.934 1.00 85.50 216 PRO A C 1
ATOM 1699 O O . PRO A 1 216 ? 12.053 -8.355 -14.088 1.00 85.50 216 PRO A O 1
ATOM 1702 N N . PRO A 1 217 ? 13.376 -10.182 -14.239 1.00 80.88 217 PRO A N 1
ATOM 1703 C CA . PRO A 1 217 ? 14.517 -9.460 -14.785 1.00 80.88 217 PRO A CA 1
ATOM 1704 C C . PRO A 1 217 ? 14.110 -8.684 -16.037 1.00 80.88 217 PRO A C 1
ATOM 1706 O O . PRO A 1 217 ? 13.620 -9.263 -17.008 1.00 80.88 217 PRO A O 1
ATOM 1709 N N . ARG A 1 218 ? 14.318 -7.366 -16.030 1.00 73.81 218 ARG A N 1
ATOM 1710 C CA . ARG A 1 218 ? 14.157 -6.553 -17.236 1.00 73.81 218 ARG A CA 1
ATOM 1711 C C . ARG A 1 218 ? 15.434 -6.639 -18.059 1.00 73.81 218 ARG A C 1
ATOM 1713 O O . ARG A 1 218 ? 16.534 -6.540 -17.515 1.00 73.81 218 ARG A O 1
ATOM 1720 N N . GLN A 1 219 ? 15.298 -6.804 -19.373 1.00 66.25 219 GLN A N 1
ATOM 1721 C CA . GLN A 1 219 ? 16.425 -6.546 -20.265 1.00 66.25 219 GLN A CA 1
ATOM 1722 C C . GLN A 1 219 ? 16.796 -5.071 -20.114 1.00 66.25 219 GLN A C 1
ATOM 1724 O O . GLN A 1 219 ? 15.954 -4.215 -20.371 1.00 66.25 219 GLN A O 1
ATOM 1729 N N . LYS A 1 220 ? 18.025 -4.780 -19.661 1.00 64.94 220 LYS A N 1
ATOM 1730 C CA . LYS A 1 220 ? 18.510 -3.400 -19.543 1.00 64.94 220 LYS A CA 1
ATOM 1731 C C . LYS A 1 220 ? 18.408 -2.736 -20.911 1.00 64.94 220 LYS A C 1
ATOM 1733 O O . LYS A 1 220 ? 19.078 -3.154 -21.857 1.00 64.94 220 LYS A O 1
ATOM 1738 N N . THR A 1 221 ? 17.595 -1.697 -21.009 1.00 61.59 221 THR A N 1
ATOM 1739 C CA . THR A 1 221 ? 17.593 -0.805 -22.160 1.00 61.59 221 THR A CA 1
ATOM 1740 C C . THR A 1 221 ? 18.421 0.429 -21.827 1.00 61.59 221 THR A C 1
ATOM 1742 O O . THR A 1 221 ? 18.507 0.871 -20.683 1.00 61.59 221 THR A O 1
ATOM 1745 N N . TRP A 1 222 ? 19.055 1.020 -22.835 1.00 55.16 222 TRP A N 1
ATOM 1746 C CA . TRP A 1 222 ? 19.851 2.244 -22.681 1.00 55.16 222 TRP A CA 1
ATOM 1747 C C . TRP A 1 222 ? 19.021 3.454 -22.200 1.00 55.16 222 TRP A C 1
ATOM 1749 O O . TRP A 1 222 ? 19.595 4.463 -21.797 1.00 55.16 222 TRP A O 1
ATOM 1759 N N . MET A 1 223 ? 17.686 3.353 -22.213 1.00 56.31 223 MET A N 1
ATOM 1760 C CA . MET A 1 223 ? 16.753 4.374 -21.729 1.00 56.31 223 MET A CA 1
ATOM 1761 C C . MET A 1 223 ? 16.412 4.253 -20.236 1.00 56.31 223 MET A C 1
ATOM 1763 O O . MET A 1 223 ? 15.793 5.165 -19.696 1.00 56.31 223 MET A O 1
ATOM 1767 N N . ASP A 1 224 ? 16.842 3.192 -19.543 1.00 58.47 224 ASP A N 1
ATOM 1768 C CA . ASP A 1 224 ? 16.436 2.932 -18.151 1.00 58.47 224 ASP A CA 1
ATOM 1769 C C . ASP A 1 224 ? 17.099 3.859 -17.112 1.00 58.47 224 ASP A C 1
ATOM 1771 O O . ASP A 1 224 ? 16.841 3.735 -15.917 1.00 58.47 224 ASP A O 1
ATOM 1775 N N . GLY A 1 225 ? 17.940 4.812 -17.537 1.00 57.25 225 GLY A N 1
ATOM 1776 C CA . GLY A 1 225 ? 18.345 5.967 -16.722 1.00 57.25 225 GLY A CA 1
ATOM 1777 C C . GLY A 1 225 ? 19.030 5.648 -15.385 1.00 57.25 225 GLY A C 1
ATOM 1778 O O . GLY A 1 225 ? 19.021 6.492 -14.492 1.00 57.25 225 GLY A O 1
ATOM 1779 N N . GLY A 1 226 ? 19.604 4.451 -15.224 1.00 58.38 226 GLY A N 1
ATOM 1780 C CA . GLY A 1 226 ? 20.204 4.006 -13.960 1.00 58.38 226 GLY A CA 1
ATOM 1781 C C . GLY A 1 226 ? 19.236 3.310 -12.993 1.00 58.38 226 GLY A C 1
ATOM 1782 O O . GLY A 1 226 ? 19.576 3.130 -11.825 1.00 58.38 226 GLY A O 1
ATOM 1783 N N . LEU A 1 227 ? 18.054 2.877 -13.453 1.00 58.81 227 LEU A N 1
ATOM 1784 C CA . LEU A 1 227 ? 17.275 1.815 -12.802 1.00 58.81 227 LEU A CA 1
ATOM 1785 C C . LEU A 1 227 ? 18.041 0.497 -12.967 1.00 58.81 227 LEU A C 1
ATOM 1787 O O . LEU A 1 227 ? 17.738 -0.333 -13.823 1.00 58.81 227 LEU A O 1
ATOM 1791 N N . ASP A 1 228 ? 19.121 0.358 -12.207 1.00 55.88 228 ASP A N 1
ATOM 1792 C CA . ASP A 1 228 ? 20.064 -0.744 -12.329 1.00 55.88 228 ASP A CA 1
ATOM 1793 C C . ASP A 1 228 ? 19.412 -2.058 -11.907 1.00 55.88 228 ASP A C 1
ATOM 1795 O O . ASP A 1 228 ? 19.463 -2.427 -10.744 1.00 55.88 228 ASP A O 1
ATOM 1799 N N . SER A 1 229 ? 18.787 -2.766 -12.857 1.00 54.62 229 SER A N 1
ATOM 1800 C CA . SER A 1 229 ? 18.339 -4.164 -12.722 1.00 54.62 229 SER A CA 1
ATOM 1801 C C . SER A 1 229 ? 17.748 -4.506 -11.349 1.00 54.62 229 SER A C 1
ATOM 1803 O O . SER A 1 229 ? 18.066 -5.550 -10.780 1.00 54.62 229 SER A O 1
ATOM 1805 N N . THR A 1 230 ? 16.943 -3.609 -10.780 1.00 66.81 230 THR A N 1
ATOM 1806 C CA . THR A 1 230 ? 16.403 -3.823 -9.446 1.00 66.81 230 THR A CA 1
ATOM 1807 C C . THR A 1 230 ? 15.176 -4.709 -9.560 1.00 66.81 230 THR A C 1
ATOM 1809 O O . THR A 1 230 ? 14.281 -4.499 -10.377 1.00 66.81 230 THR A O 1
ATOM 1812 N N . ASP A 1 231 ? 15.133 -5.715 -8.704 1.00 86.25 231 ASP A N 1
ATOM 1813 C CA . ASP A 1 231 ? 13.973 -6.569 -8.452 1.00 86.25 231 ASP A CA 1
ATOM 1814 C C . ASP A 1 231 ? 12.784 -5.818 -7.830 1.00 86.25 231 ASP A C 1
ATOM 1816 O O . ASP A 1 231 ? 11.747 -6.426 -7.562 1.00 86.25 231 ASP A O 1
ATOM 1820 N N . HIS A 1 232 ? 12.916 -4.512 -7.599 1.00 91.50 232 HIS A N 1
ATOM 1821 C CA . HIS A 1 232 ? 11.872 -3.654 -7.078 1.00 91.50 232 HIS A CA 1
ATOM 1822 C C . HIS A 1 232 ? 11.831 -2.298 -7.782 1.00 91.50 232 HIS A C 1
ATOM 1824 O O . HIS A 1 232 ? 12.855 -1.749 -8.198 1.00 91.50 232 HIS A O 1
ATOM 1830 N N . VAL A 1 233 ? 10.620 -1.755 -7.887 1.00 93.19 233 VAL A N 1
ATOM 1831 C CA . VAL A 1 233 ? 10.326 -0.426 -8.430 1.00 93.19 233 VAL A CA 1
ATOM 1832 C C . VAL A 1 233 ? 9.176 0.174 -7.629 1.00 93.19 233 VAL A C 1
ATOM 1834 O O . VAL A 1 233 ? 8.209 -0.509 -7.292 1.00 93.19 233 VAL A O 1
ATOM 1837 N N . ARG A 1 234 ? 9.281 1.464 -7.335 1.00 94.56 234 ARG A N 1
ATOM 1838 C CA . ARG A 1 234 ? 8.245 2.294 -6.742 1.00 94.56 234 ARG A CA 1
ATOM 1839 C C . ARG A 1 234 ? 7.582 3.149 -7.812 1.00 94.56 234 ARG A C 1
ATOM 1841 O O . ARG A 1 234 ? 8.274 3.753 -8.623 1.00 94.56 234 ARG A O 1
ATOM 1848 N N . SER A 1 235 ? 6.264 3.279 -7.738 1.00 95.56 235 SER A N 1
ATOM 1849 C CA . SER A 1 235 ? 5.460 4.256 -8.472 1.00 95.56 235 SER A CA 1
ATOM 1850 C C . SER A 1 235 ? 4.810 5.205 -7.473 1.00 95.56 235 SER A C 1
ATOM 1852 O O . SER A 1 235 ? 4.330 4.759 -6.429 1.00 95.56 235 SER A O 1
ATOM 1854 N N . VAL A 1 236 ? 4.790 6.496 -7.793 1.00 95.31 236 VAL A N 1
ATOM 1855 C CA . VAL A 1 236 ? 4.084 7.525 -7.024 1.00 95.31 236 VAL A CA 1
ATOM 1856 C C . VAL A 1 236 ? 2.890 8.003 -7.837 1.00 95.31 236 VAL A C 1
ATOM 1858 O O . VAL A 1 236 ? 3.067 8.512 -8.948 1.00 95.31 236 VAL A O 1
ATOM 1861 N N . ILE A 1 237 ? 1.685 7.829 -7.298 1.00 96.44 237 ILE A N 1
ATOM 1862 C CA . ILE A 1 237 ? 0.423 8.182 -7.959 1.00 96.44 237 ILE A CA 1
ATOM 1863 C C . ILE A 1 237 ? -0.263 9.291 -7.162 1.00 96.44 237 ILE A C 1
ATOM 1865 O O . ILE A 1 237 ? -0.435 9.150 -5.954 1.00 96.44 237 ILE A O 1
ATOM 1869 N N . ASP A 1 238 ? -0.664 10.380 -7.818 1.00 96.19 238 ASP A N 1
ATOM 1870 C CA . ASP A 1 238 ? -1.508 11.415 -7.210 1.00 96.19 238 ASP A CA 1
ATOM 1871 C C . ASP A 1 238 ? -2.837 10.786 -6.781 1.00 96.19 238 ASP A C 1
ATOM 1873 O O . ASP A 1 238 ? -3.599 10.315 -7.627 1.00 96.19 238 ASP A O 1
ATOM 1877 N N . ALA A 1 239 ? -3.108 10.772 -5.477 1.00 96.44 239 ALA A N 1
ATOM 1878 C CA . ALA A 1 239 ? -4.307 10.153 -4.924 1.00 96.44 239 ALA A CA 1
ATOM 1879 C C . ALA A 1 239 ? -5.551 11.060 -5.062 1.00 96.44 239 ALA A C 1
ATOM 1881 O O . ALA A 1 239 ? -6.671 10.649 -4.772 1.00 96.44 239 ALA A O 1
ATOM 1882 N N . THR A 1 240 ? -5.369 12.307 -5.497 1.00 95.12 240 THR A N 1
ATOM 1883 C CA . THR A 1 240 ? -6.450 13.272 -5.743 1.00 95.12 240 THR A CA 1
ATOM 1884 C C . THR A 1 240 ? -6.875 13.266 -7.208 1.00 95.12 240 THR A C 1
ATOM 1886 O O . THR A 1 240 ? -8.064 13.311 -7.509 1.00 95.12 240 THR A O 1
ATOM 1889 N N . GLU A 1 241 ? -5.905 13.245 -8.127 1.00 95.81 241 GLU A N 1
ATOM 1890 C CA . GLU A 1 241 ? -6.161 13.392 -9.568 1.00 95.81 241 GLU A CA 1
ATOM 1891 C C . GLU A 1 241 ? -6.065 12.082 -10.365 1.00 95.81 241 GLU A C 1
ATOM 1893 O O . GLU A 1 241 ? -6.382 12.085 -11.556 1.00 95.81 241 GLU A O 1
ATOM 1898 N N . GLY A 1 242 ? -5.588 10.988 -9.764 1.00 95.19 242 GLY A N 1
ATOM 1899 C CA . GLY A 1 242 ? -5.433 9.704 -10.450 1.00 95.19 242 GLY A CA 1
ATOM 1900 C C . GLY A 1 242 ? -4.388 9.751 -11.559 1.00 95.19 242 GLY A C 1
ATOM 1901 O O . GLY A 1 242 ? -4.643 9.353 -12.696 1.00 95.19 242 GLY A O 1
ATOM 1902 N N . ARG A 1 243 ? -3.197 10.284 -11.261 1.00 95.25 243 ARG A N 1
ATOM 1903 C CA . ARG A 1 243 ? -2.115 10.452 -12.246 1.00 95.25 243 ARG A CA 1
ATOM 1904 C C . ARG A 1 243 ? -0.805 9.882 -11.736 1.00 95.25 243 ARG A C 1
ATOM 1906 O O . ARG A 1 243 ? -0.383 10.194 -10.627 1.00 95.25 243 ARG A O 1
ATOM 1913 N N . ALA A 1 244 ? -0.121 9.100 -12.567 1.00 94.44 244 ALA A N 1
ATOM 1914 C CA . ALA A 1 244 ? 1.250 8.692 -12.285 1.00 94.44 244 ALA A CA 1
ATOM 1915 C C . ALA A 1 244 ? 2.184 9.911 -12.343 1.00 94.44 244 ALA A C 1
ATOM 1917 O O . ALA A 1 244 ? 2.160 10.675 -13.310 1.00 94.44 244 ALA A O 1
ATOM 1918 N N . VAL A 1 245 ? 2.999 10.097 -11.305 1.00 92.94 245 VAL A N 1
ATOM 1919 C CA . VAL A 1 245 ? 3.858 11.281 -11.153 1.00 92.94 245 VAL A CA 1
ATOM 1920 C C . VAL A 1 245 ? 5.324 10.949 -11.334 1.00 92.94 245 VAL A C 1
ATOM 1922 O O . VAL A 1 245 ? 6.037 11.656 -12.046 1.00 92.94 245 VAL A O 1
ATOM 1925 N N . SER A 1 246 ? 5.784 9.884 -10.691 1.00 92.06 246 SER A N 1
ATOM 1926 C CA . SER A 1 246 ? 7.169 9.447 -10.784 1.00 92.06 246 SER A CA 1
ATOM 1927 C C . SER A 1 246 ? 7.286 7.953 -10.535 1.00 92.06 246 SER A C 1
ATOM 1929 O O . SER A 1 246 ? 6.374 7.306 -10.016 1.00 92.06 246 SER A O 1
ATOM 1931 N N . PHE A 1 247 ? 8.432 7.406 -10.916 1.00 92.00 247 PHE A N 1
ATOM 1932 C CA . PHE A 1 247 ? 8.840 6.063 -10.555 1.00 92.00 247 PHE A CA 1
ATOM 1933 C C . PHE A 1 247 ? 10.351 6.030 -10.325 1.00 92.00 247 PHE A C 1
ATOM 1935 O O . PHE A 1 247 ? 11.101 6.748 -10.987 1.00 92.00 247 PHE A O 1
ATOM 1942 N N . ASP A 1 248 ? 10.792 5.220 -9.369 1.00 91.00 248 ASP A N 1
ATOM 1943 C CA . ASP A 1 248 ? 12.206 4.997 -9.059 1.00 91.00 248 ASP A CA 1
ATOM 1944 C C . ASP A 1 248 ? 12.402 3.660 -8.324 1.00 91.00 248 ASP A C 1
ATOM 1946 O O . ASP A 1 248 ? 11.472 2.876 -8.179 1.00 91.00 248 ASP A O 1
ATOM 1950 N N . ASN A 1 249 ? 13.621 3.363 -7.885 1.00 88.25 249 ASN A N 1
ATOM 1951 C CA . ASN A 1 249 ? 13.974 2.168 -7.116 1.00 88.25 249 ASN A CA 1
ATOM 1952 C C . ASN A 1 249 ? 14.269 2.503 -5.643 1.00 88.25 249 ASN A C 1
ATOM 1954 O O . ASN A 1 249 ? 15.181 1.945 -5.037 1.00 88.25 249 ASN A O 1
ATOM 1958 N N . ARG A 1 250 ? 13.571 3.488 -5.067 1.00 87.62 250 ARG A N 1
ATOM 1959 C CA . ARG A 1 250 ? 13.730 3.860 -3.658 1.00 87.62 250 ARG A CA 1
ATOM 1960 C C . ARG A 1 250 ? 12.453 3.557 -2.870 1.00 87.62 250 ARG A C 1
ATOM 1962 O O . ARG A 1 250 ? 11.353 3.734 -3.385 1.00 87.62 250 ARG A O 1
ATOM 1969 N N . PRO A 1 251 ? 12.563 3.190 -1.588 1.00 88.25 251 PRO A N 1
ATOM 1970 C CA . PRO A 1 251 ? 13.808 3.018 -0.849 1.00 88.25 251 PRO A CA 1
ATOM 1971 C C . PRO A 1 251 ? 14.484 1.673 -1.182 1.00 88.25 251 PRO A C 1
ATOM 1973 O O . PRO A 1 251 ? 13.799 0.675 -1.395 1.00 88.25 251 PRO A O 1
ATOM 1976 N N . HIS A 1 252 ? 15.819 1.638 -1.196 1.00 84.19 252 HIS A N 1
ATOM 1977 C CA . HIS A 1 252 ? 16.607 0.411 -1.399 1.00 84.19 252 HIS A CA 1
ATOM 1978 C C . HIS A 1 252 ? 17.609 0.185 -0.268 1.00 84.19 252 HIS A C 1
ATOM 1980 O O . HIS A 1 252 ? 18.036 1.124 0.411 1.00 84.19 252 HIS A O 1
ATOM 1986 N N . VAL A 1 253 ? 18.016 -1.073 -0.089 1.00 83.44 253 VAL A N 1
ATOM 1987 C CA . VAL A 1 253 ? 19.138 -1.431 0.784 1.00 83.44 253 VAL A CA 1
ATOM 1988 C C . VAL A 1 253 ? 20.420 -0.902 0.150 1.00 83.44 253 VAL A C 1
ATOM 1990 O O . VAL A 1 253 ? 20.724 -1.225 -0.995 1.00 83.44 253 VAL A O 1
ATOM 1993 N N . VAL A 1 254 ? 21.172 -0.087 0.888 1.00 69.00 254 VAL A N 1
ATOM 1994 C CA . VAL A 1 254 ? 22.521 0.320 0.478 1.00 69.00 254 VAL A CA 1
ATOM 1995 C C . VAL A 1 254 ? 23.472 -0.808 0.883 1.00 69.00 254 VAL A C 1
ATOM 1997 O O . VAL A 1 254 ? 23.526 -1.124 2.076 1.00 69.00 254 VAL A O 1
ATOM 2000 N N . PRO A 1 255 ? 24.207 -1.443 -0.049 1.00 65.88 255 PRO A N 1
ATOM 2001 C CA . PRO A 1 255 ? 25.205 -2.436 0.317 1.00 65.88 255 PRO A CA 1
ATOM 2002 C C . PRO A 1 255 ? 26.222 -1.815 1.279 1.00 65.88 255 PRO A C 1
ATOM 2004 O O . PRO A 1 255 ? 26.815 -0.775 0.986 1.00 65.88 255 PRO A O 1
ATOM 2007 N N . LEU A 1 256 ? 26.420 -2.446 2.439 1.00 50.72 256 LEU A N 1
ATOM 2008 C CA . LEU A 1 256 ? 27.457 -2.073 3.402 1.00 50.72 256 LEU A CA 1
ATOM 2009 C C . LEU A 1 256 ? 28.833 -2.280 2.744 1.00 50.72 256 LEU A C 1
ATOM 2011 O O . LEU A 1 256 ? 29.402 -3.363 2.821 1.00 50.72 256 LEU A O 1
ATOM 2015 N N . GLY A 1 257 ? 29.351 -1.273 2.043 1.00 53.53 257 GLY A N 1
ATOM 2016 C CA . GLY A 1 257 ? 30.651 -1.363 1.369 1.00 53.53 257 GLY A CA 1
ATOM 2017 C C . GLY A 1 257 ? 30.891 -0.314 0.289 1.00 53.53 257 GLY A C 1
ATOM 2018 O O . GLY A 1 257 ? 32.035 0.079 0.075 1.00 53.53 257 GLY A O 1
ATOM 2019 N N . GLU A 1 258 ? 29.837 0.209 -0.334 1.00 50.03 258 GLU A N 1
ATOM 2020 C CA . GLU A 1 258 ? 29.964 1.298 -1.302 1.00 50.03 258 GLU A CA 1
ATOM 2021 C C . GLU A 1 258 ? 29.627 2.616 -0.613 1.00 50.03 258 GLU A C 1
ATOM 2023 O O . GLU A 1 258 ? 28.496 3.097 -0.612 1.00 50.03 258 GLU A O 1
ATOM 2028 N N . GLY A 1 259 ? 30.633 3.194 0.046 1.00 41.81 259 GLY A N 1
ATOM 2029 C CA . GLY A 1 259 ? 30.559 4.596 0.427 1.00 41.81 259 GLY A CA 1
ATOM 2030 C C . GLY A 1 259 ? 30.322 5.414 -0.838 1.00 41.81 259 GLY A C 1
ATOM 2031 O O . GLY A 1 259 ? 31.175 5.414 -1.725 1.00 41.81 259 GLY A O 1
ATOM 2032 N N . TYR A 1 260 ? 29.174 6.089 -0.918 1.00 41.56 260 TYR A N 1
ATOM 2033 C CA . TYR A 1 260 ? 28.955 7.163 -1.879 1.00 41.56 260 TYR A CA 1
ATOM 2034 C C . TYR A 1 260 ? 30.083 8.187 -1.681 1.00 41.56 260 TYR A C 1
ATOM 2036 O O . TYR A 1 260 ? 30.077 8.937 -0.704 1.00 41.56 260 TYR A O 1
ATOM 2044 N N . ARG A 1 261 ? 31.097 8.129 -2.547 1.00 40.88 261 ARG A N 1
ATOM 2045 C CA . ARG A 1 261 ? 32.109 9.176 -2.699 1.00 40.88 261 ARG A CA 1
ATOM 2046 C C . ARG A 1 261 ? 31.547 10.304 -3.545 1.00 40.88 261 ARG A C 1
ATOM 2048 O O . ARG A 1 261 ? 30.816 9.994 -4.511 1.00 40.88 261 ARG A O 1
#

pLDDT: mean 83.91, std 15.43, range [40.88, 98.12]

Foldseek 3Di:
DVVVVVVVVVVVVVCVVPPPDPPPVPVQPFPFQPDQVSLQVLVCLQAVLVVFADPPPDDSPVFKDWDQACDQQQAQQRVVGHRHTKIKGKRFQRQADLDPLDDVVLSVQFDRWIWIWIARRRRRWTRKIKTDQPDDDDPAADRAGRVLQNCVCVVVQFWHADDDSDHFPAHNSLLQSQWVQQSNRQFSMKMWDWTQRCDDPRRRFTKIWIKGAQHDFDDDDPPPPPLPRHRMKIWIAGSHPSHTDDMHRPPHDDPPPDDPD

Sequence (261 aa):
MKILQGLLIVLCIVVLLTGSGIWPEDTLEDAVIKNADEAYRQALVFTGFERTWDTSGIKTGQIAKLVIGKDRMTPFLSERIDSQEVWQITFEDVFLDFYGLCVPSAVADQYIKTYQVLLDPKTGELLRIKTVYSGGERTWFDEPPVAVAEQQLLGRGDAKYFPTRTPPATDFYEALSLAHASNPLQAKELIATLLVSTKGRLEGRPAWYIVGRGLPPRQKTWMDGGLDSTDHVRSVIDATEGRAVSFDNRPHVVPLGEGYR

Secondary structure (DSSP, 8-state):
-HHHHHHHHHHHHHHHHS-S--------------SHHHHHHHHHHHH-GGGTS--TT--HHHHEEEEE---SSSTTTHHHHTTSEEEEEEEEEEPP--TTTS-HHHHHTPPPEEEEEEE-TTT--EEEEEEE--SSS--SPPPPPHHHHHHHHHTTT-EEE---SSPPSS-HHHHHHH-GGG-TTT-SEEEEEEEEE-SGGGTTSEEEEEEEESPPPPPPPTTSTT--S-SEEEEEEETTTTEEEEEE--S-PPPTT----

Radius of gyration: 20.55 Å; chains: 1; bounding box: 52×76×42 Å